Protein AF-A0A355U2A9-F1 (afdb_monomer_lite)

Structure (mmCIF, N/CA/C/O backbone):
data_AF-A0A355U2A9-F1
#
_entry.id   AF-A0A355U2A9-F1
#
loop_
_atom_site.group_PDB
_atom_site.id
_atom_site.type_symbol
_atom_site.label_atom_id
_atom_site.label_alt_id
_atom_site.label_comp_id
_atom_site.label_asym_id
_atom_site.label_entity_id
_atom_site.label_seq_id
_atom_site.pdbx_PDB_ins_code
_atom_site.Cartn_x
_atom_site.Cartn_y
_atom_site.Cartn_z
_atom_site.occupancy
_atom_site.B_iso_or_equiv
_atom_site.auth_seq_id
_atom_site.auth_comp_id
_atom_site.auth_asym_id
_atom_site.auth_atom_id
_atom_site.pdbx_PDB_model_num
ATOM 1 N N . MET A 1 1 ? -6.097 -23.471 -1.453 1.00 77.94 1 MET A N 1
ATOM 2 C CA . MET A 1 1 ? -7.458 -23.058 -1.860 1.00 77.94 1 MET A CA 1
ATOM 3 C C . MET A 1 1 ? -8.252 -22.480 -0.697 1.00 77.94 1 MET A C 1
ATOM 5 O O . MET A 1 1 ? -8.923 -21.478 -0.899 1.00 77.94 1 MET A O 1
ATOM 9 N N . ASP A 1 2 ? -8.107 -23.020 0.514 1.00 82.19 2 ASP A N 1
ATOM 10 C CA . ASP A 1 2 ? -8.837 -22.567 1.712 1.00 82.19 2 ASP A CA 1
ATOM 11 C C . ASP A 1 2 ? -8.698 -21.069 1.996 1.00 82.19 2 ASP A C 1
ATOM 13 O O . ASP A 1 2 ? -9.704 -20.385 2.131 1.00 82.19 2 ASP A O 1
ATOM 17 N N . ALA A 1 3 ? -7.477 -20.523 1.973 1.00 82.88 3 ALA A N 1
ATOM 18 C CA . ALA A 1 3 ? -7.257 -19.091 2.192 1.00 82.88 3 ALA A CA 1
ATOM 19 C C . ALA A 1 3 ? -7.944 -18.194 1.139 1.00 82.88 3 ALA A C 1
ATOM 21 O O . ALA A 1 3 ? -8.457 -17.131 1.475 1.00 82.88 3 ALA A O 1
ATOM 22 N N . TYR A 1 4 ? -7.988 -18.623 -0.129 1.00 85.12 4 TYR A N 1
ATOM 23 C CA . TYR A 1 4 ? -8.682 -17.893 -1.198 1.00 85.12 4 TYR A CA 1
ATOM 24 C C . TYR A 1 4 ? -10.199 -17.916 -0.985 1.00 85.12 4 TYR A C 1
ATOM 26 O O . TYR A 1 4 ? -10.839 -16.867 -1.018 1.00 85.12 4 TYR A O 1
ATOM 34 N N . ASN A 1 5 ? -10.762 -19.096 -0.711 1.00 86.38 5 ASN A N 1
ATOM 35 C CA . ASN A 1 5 ? -12.194 -19.256 -0.465 1.00 86.38 5 ASN A CA 1
ATOM 36 C C . ASN A 1 5 ? -12.637 -18.493 0.789 1.00 86.38 5 ASN A C 1
ATOM 38 O O . ASN A 1 5 ? -13.675 -17.837 0.770 1.00 86.38 5 ASN A O 1
ATOM 42 N N . GLU A 1 6 ? -11.831 -18.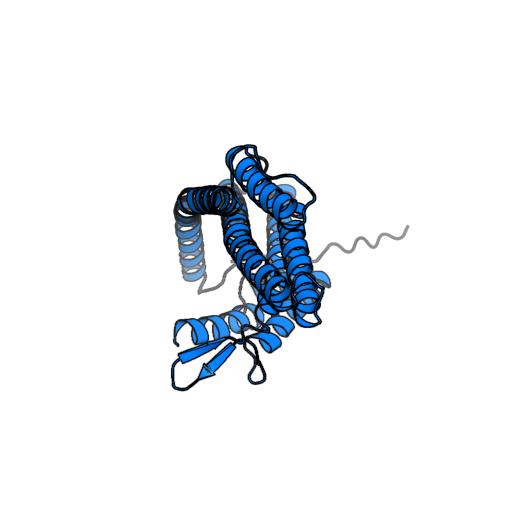524 1.849 1.00 87.94 6 GLU A N 1
ATOM 43 C CA . GLU A 1 6 ? -12.107 -17.790 3.081 1.00 87.94 6 GLU A CA 1
ATOM 44 C C . GLU A 1 6 ? -12.009 -16.276 2.871 1.00 87.94 6 GLU A C 1
ATOM 46 O O . GLU A 1 6 ? -12.865 -15.526 3.338 1.00 87.94 6 GLU A O 1
ATOM 51 N N . LYS A 1 7 ? -11.031 -15.794 2.090 1.00 86.38 7 LYS A N 1
ATOM 52 C CA . LYS A 1 7 ? -10.947 -14.369 1.744 1.00 86.38 7 LYS A CA 1
ATOM 53 C C . LYS A 1 7 ? -12.138 -13.919 0.894 1.00 86.38 7 LYS A C 1
ATOM 55 O O . LYS A 1 7 ? -12.751 -12.901 1.203 1.00 86.38 7 LYS A O 1
ATOM 60 N N . LYS A 1 8 ? -12.507 -14.702 -0.125 1.00 89.19 8 LYS A N 1
ATOM 61 C CA . LYS A 1 8 ? -13.700 -14.462 -0.953 1.00 89.19 8 LYS A CA 1
ATOM 62 C C . LYS A 1 8 ? -14.967 -14.425 -0.091 1.00 89.19 8 LYS A C 1
ATOM 64 O O . LYS A 1 8 ? -15.800 -13.541 -0.245 1.00 89.19 8 LYS A O 1
ATOM 69 N N . ARG A 1 9 ? -15.119 -15.358 0.847 1.00 91.38 9 ARG A N 1
ATOM 70 C CA . ARG A 1 9 ? -16.285 -15.417 1.736 1.00 91.38 9 ARG A CA 1
ATOM 71 C C . ARG A 1 9 ? -16.329 -14.256 2.733 1.00 91.38 9 ARG A C 1
ATOM 73 O O . ARG A 1 9 ? -17.389 -13.667 2.923 1.00 91.38 9 ARG A O 1
ATOM 80 N N . SER A 1 10 ? -15.207 -13.944 3.375 1.00 89.94 10 SER A N 1
ATOM 81 C CA . SER A 1 10 ? -15.151 -12.954 4.459 1.00 89.94 10 SER A CA 1
ATOM 82 C C . SER A 1 10 ? -15.508 -11.544 3.994 1.00 89.94 10 SER A C 1
ATOM 84 O O . SER A 1 10 ? -16.203 -10.847 4.722 1.00 89.94 10 SER A O 1
ATOM 86 N N . ILE A 1 11 ? -15.148 -11.151 2.765 1.00 91.62 11 ILE A N 1
ATOM 87 C CA . ILE A 1 11 ? -15.548 -9.845 2.206 1.00 91.62 11 ILE A CA 1
ATOM 88 C C . ILE A 1 11 ? -17.074 -9.689 2.202 1.00 91.62 11 ILE A C 1
ATOM 90 O O . ILE A 1 11 ? -17.582 -8.668 2.650 1.00 91.62 11 ILE A O 1
ATOM 94 N N . LEU A 1 12 ? -17.814 -10.702 1.739 1.00 92.75 12 LEU A N 1
ATOM 95 C CA . LEU A 1 12 ? -19.278 -10.638 1.720 1.00 92.75 12 LEU A CA 1
ATOM 96 C C . LEU A 1 12 ? -19.871 -10.673 3.130 1.00 92.75 12 LEU A C 1
ATOM 98 O O . LEU A 1 12 ? -20.813 -9.941 3.411 1.00 92.75 12 LEU A O 1
ATOM 102 N N . ILE A 1 13 ? -19.291 -11.462 4.041 1.00 91.75 13 ILE A N 1
ATOM 103 C CA . ILE A 1 13 ? -19.708 -11.469 5.451 1.00 91.75 13 ILE A CA 1
ATOM 104 C C . ILE A 1 13 ? -19.615 -10.061 6.050 1.00 91.75 13 ILE A C 1
ATOM 106 O O . ILE A 1 13 ? -20.581 -9.606 6.658 1.00 91.75 13 ILE A O 1
ATOM 110 N N . GLU A 1 14 ? -18.502 -9.360 5.831 1.00 89.81 14 GLU A N 1
ATOM 111 C CA . GLU A 1 14 ? -18.280 -8.001 6.340 1.00 89.81 14 GLU A CA 1
ATOM 112 C C . GLU A 1 14 ? -19.225 -6.945 5.736 1.00 89.81 14 GLU A C 1
ATOM 114 O O . GLU A 1 14 ? -19.406 -5.877 6.317 1.00 89.81 14 GLU A O 1
ATOM 119 N N . LEU A 1 15 ? -19.843 -7.223 4.583 1.00 91.38 15 LEU A N 1
ATOM 120 C CA . LEU A 1 15 ? -20.796 -6.319 3.926 1.00 91.38 15 LEU A CA 1
ATOM 121 C C . LEU A 1 15 ? -22.267 -6.658 4.192 1.00 91.38 15 LEU A C 1
ATOM 123 O O . LEU A 1 15 ? -23.122 -5.769 4.121 1.00 91.38 15 LEU A O 1
ATOM 127 N N . ASP A 1 16 ? -22.573 -7.929 4.439 1.00 90.56 16 ASP A N 1
ATOM 128 C CA . ASP A 1 16 ? -23.948 -8.435 4.491 1.00 90.56 16 ASP A CA 1
ATOM 129 C C . ASP A 1 16 ? -24.410 -8.738 5.921 1.00 90.56 16 ASP A C 1
ATOM 131 O O . ASP A 1 16 ? -25.610 -8.739 6.199 1.00 90.56 16 ASP A O 1
ATOM 135 N N . GLN A 1 17 ? -23.477 -8.994 6.841 1.00 88.06 17 GLN A N 1
ATOM 136 C CA . GLN A 1 17 ? -23.786 -9.269 8.243 1.00 88.06 17 GLN A CA 1
ATOM 137 C C . GLN A 1 17 ? -23.574 -8.033 9.114 1.00 88.06 17 GLN A C 1
ATOM 139 O O . GLN A 1 17 ? -22.962 -7.051 8.703 1.00 88.06 17 GLN A O 1
ATOM 144 N N . ASN A 1 18 ? -24.093 -8.076 10.343 1.00 82.81 18 ASN A N 1
ATOM 145 C CA . ASN A 1 18 ? -23.917 -6.999 11.314 1.00 82.81 18 ASN A CA 1
ATOM 146 C C . ASN A 1 18 ? -22.489 -7.011 11.891 1.00 82.81 18 ASN A C 1
ATOM 148 O O . ASN A 1 18 ? -22.278 -7.407 13.039 1.00 82.81 18 ASN A O 1
ATOM 152 N N . THR A 1 19 ? -21.515 -6.632 11.067 1.00 84.62 19 THR A N 1
ATOM 153 C CA . THR A 1 19 ? -20.110 -6.484 11.449 1.00 84.62 19 THR A CA 1
ATOM 154 C C . THR A 1 19 ? -19.770 -5.014 11.711 1.00 84.62 19 THR A C 1
ATOM 156 O O . THR A 1 19 ? -20.541 -4.117 11.341 1.00 84.62 19 THR A O 1
ATOM 159 N N . PRO A 1 20 ? -18.610 -4.721 12.330 1.00 83.19 20 PRO A N 1
ATOM 160 C CA . PRO A 1 20 ? -18.147 -3.348 12.488 1.00 83.19 20 PRO A CA 1
ATOM 161 C C . PRO A 1 20 ? -18.067 -2.595 11.156 1.00 83.19 20 PRO A C 1
ATOM 163 O O . PRO A 1 20 ? -18.544 -1.465 11.086 1.00 83.19 20 PRO A O 1
ATOM 166 N N . LEU A 1 21 ? -17.563 -3.223 10.082 1.00 87.94 21 LEU A N 1
ATOM 167 C CA . LEU A 1 21 ? -17.496 -2.585 8.764 1.00 87.94 21 LEU A CA 1
ATOM 168 C C . LEU A 1 21 ? -18.892 -2.227 8.243 1.00 87.94 21 LEU A C 1
ATOM 170 O O . LEU A 1 21 ? -19.111 -1.094 7.810 1.00 87.94 21 LEU A O 1
ATOM 174 N N . LYS A 1 22 ? -19.863 -3.147 8.338 1.00 89.81 22 LYS A N 1
ATOM 175 C CA . LYS A 1 22 ? -21.237 -2.855 7.912 1.00 89.81 22 LYS A CA 1
ATOM 176 C C . LYS A 1 22 ? -21.875 -1.727 8.720 1.00 89.81 22 LYS A C 1
ATOM 178 O O . LYS A 1 22 ? -22.585 -0.894 8.150 1.00 89.81 22 LYS A O 1
ATOM 183 N N . SER A 1 23 ? -21.613 -1.671 10.024 1.00 85.75 23 SER A N 1
ATOM 184 C CA . SER A 1 23 ? -22.077 -0.575 10.880 1.00 85.75 23 SER A CA 1
ATOM 185 C C . SER A 1 23 ? -21.491 0.768 10.431 1.00 85.75 23 SER A C 1
ATOM 187 O O . SER A 1 23 ? -22.236 1.727 10.226 1.00 85.75 23 SER A O 1
ATOM 189 N N . ILE A 1 24 ? -20.178 0.826 10.176 1.00 85.56 24 ILE A N 1
ATOM 190 C CA . ILE A 1 24 ? -19.500 2.026 9.662 1.00 85.56 24 ILE A CA 1
ATOM 191 C C . ILE A 1 24 ? -20.115 2.469 8.330 1.00 85.56 24 ILE A C 1
ATOM 193 O O . ILE A 1 24 ? -20.481 3.634 8.180 1.00 85.56 24 ILE A O 1
ATOM 197 N N . ILE A 1 25 ? -20.289 1.540 7.387 1.00 89.25 25 ILE A N 1
ATOM 198 C CA . ILE A 1 25 ? -20.902 1.801 6.078 1.00 89.25 25 ILE A CA 1
ATOM 199 C C . ILE A 1 25 ? -22.315 2.374 6.242 1.00 89.25 25 ILE A C 1
ATOM 201 O O . ILE A 1 25 ? -22.633 3.412 5.666 1.00 89.25 25 ILE A O 1
ATOM 205 N N . THR A 1 26 ? -23.155 1.735 7.056 1.00 89.00 26 THR A N 1
ATOM 206 C CA . THR A 1 26 ? -24.562 2.132 7.230 1.00 89.00 26 THR A CA 1
ATOM 207 C C . THR A 1 26 ? -24.682 3.522 7.856 1.00 89.00 26 THR A C 1
ATOM 209 O O . THR A 1 26 ? -25.521 4.322 7.445 1.00 89.00 26 THR A O 1
ATOM 212 N N . ASN A 1 27 ? -23.805 3.841 8.808 1.00 85.31 27 ASN A N 1
ATOM 213 C CA . ASN A 1 27 ? -23.828 5.110 9.533 1.00 85.31 27 ASN A CA 1
ATOM 214 C C . ASN A 1 27 ? -23.117 6.259 8.790 1.00 85.31 27 ASN A C 1
ATOM 216 O O . ASN A 1 27 ? -23.224 7.410 9.207 1.00 85.31 27 ASN A O 1
ATOM 220 N N . SER A 1 28 ? -22.434 5.980 7.673 1.00 85.00 28 SER A N 1
ATOM 221 C CA . SER A 1 28 ? -21.661 6.971 6.901 1.00 85.00 28 SER A CA 1
ATOM 222 C C . SER A 1 28 ? -22.421 7.585 5.712 1.00 85.00 28 SER A C 1
ATOM 224 O O . SER A 1 28 ? -21.815 8.236 4.855 1.00 85.00 28 SER A O 1
ATOM 226 N N . GLY A 1 29 ? -23.741 7.383 5.623 1.00 88.06 29 GLY A N 1
ATOM 227 C CA . GLY A 1 29 ? -24.605 7.999 4.609 1.00 88.06 29 GLY A CA 1
ATOM 228 C C . GLY A 1 29 ? -24.139 7.749 3.167 1.00 88.06 29 GLY A C 1
ATOM 229 O O . GLY A 1 29 ? -23.835 6.620 2.782 1.00 88.06 29 GLY A O 1
ATOM 230 N N . GLU A 1 30 ? -24.065 8.811 2.357 1.00 91.31 30 GLU A N 1
ATOM 231 C CA . GLU A 1 30 ? -23.660 8.719 0.944 1.00 91.31 30 GLU A CA 1
ATOM 232 C C . GLU A 1 30 ? -22.231 8.175 0.768 1.00 91.31 30 GLU A C 1
ATOM 234 O O . GLU A 1 30 ? -21.971 7.399 -0.152 1.00 91.31 30 GLU A O 1
ATOM 239 N N . ASN A 1 31 ? -21.304 8.534 1.662 1.00 88.00 31 ASN A N 1
ATOM 240 C CA . ASN A 1 31 ? -19.923 8.044 1.607 1.00 88.00 31 ASN A CA 1
ATOM 241 C C . ASN A 1 31 ? -19.848 6.548 1.928 1.00 88.00 31 ASN A C 1
ATOM 243 O O . ASN A 1 31 ? -19.100 5.818 1.280 1.00 88.00 31 ASN A O 1
ATOM 247 N N . GLY A 1 32 ? -20.672 6.082 2.868 1.00 91.12 32 GLY A N 1
ATOM 248 C CA . GLY A 1 32 ? -20.836 4.661 3.157 1.00 91.12 32 GLY A CA 1
ATOM 249 C C . GLY A 1 32 ? -21.350 3.877 1.951 1.00 91.12 32 GLY A C 1
ATOM 250 O O . GLY A 1 32 ? -20.751 2.876 1.566 1.00 91.12 32 GLY A O 1
ATOM 251 N N . ALA A 1 33 ? -22.395 4.376 1.284 1.00 93.88 33 ALA A N 1
ATOM 252 C CA . ALA A 1 33 ? -22.939 3.748 0.078 1.00 93.88 33 ALA A CA 1
ATOM 253 C C . ALA A 1 33 ? -21.917 3.686 -1.075 1.00 93.88 33 ALA A C 1
ATOM 255 O O . ALA A 1 33 ? -21.833 2.677 -1.778 1.00 93.88 33 ALA A O 1
ATOM 256 N N . LYS A 1 34 ? -21.107 4.741 -1.255 1.00 94.50 34 LYS A N 1
ATOM 257 C CA . LYS A 1 34 ? -20.009 4.759 -2.238 1.00 94.50 34 LYS A CA 1
ATOM 258 C C . LYS A 1 34 ? -18.936 3.721 -1.914 1.00 94.50 34 LYS A C 1
ATOM 260 O O . LYS A 1 34 ? -18.504 3.014 -2.822 1.00 94.50 34 LYS A O 1
ATOM 265 N N . LEU A 1 35 ? -18.540 3.604 -0.644 1.00 93.94 35 LEU A N 1
ATOM 266 C CA . LEU A 1 35 ? -17.571 2.600 -0.207 1.00 93.94 35 LEU A CA 1
ATOM 267 C C . LEU A 1 35 ? -18.110 1.177 -0.402 1.00 93.94 35 LEU A C 1
ATOM 269 O O . LEU A 1 35 ? -17.415 0.342 -0.971 1.00 93.94 35 LEU A O 1
ATOM 273 N N . GLU A 1 36 ? -19.356 0.903 -0.005 1.00 95.56 36 GLU A N 1
ATOM 274 C CA . GLU A 1 36 ? -19.969 -0.415 -0.212 1.00 95.56 36 GLU A CA 1
ATOM 275 C C . GLU A 1 36 ? -19.990 -0.790 -1.696 1.00 95.56 36 GLU A C 1
ATOM 277 O O . GLU A 1 36 ? -19.598 -1.901 -2.056 1.00 95.56 36 GLU A O 1
ATOM 282 N N . LYS A 1 37 ? -20.379 0.149 -2.569 1.00 95.88 37 LYS A N 1
ATOM 283 C CA . LYS A 1 37 ? -20.338 -0.071 -4.016 1.00 95.88 37 LYS A CA 1
ATOM 284 C C . LYS A 1 37 ? -18.918 -0.390 -4.490 1.00 95.88 37 LYS A C 1
ATOM 286 O O . LYS A 1 37 ? -18.741 -1.360 -5.214 1.00 95.88 37 LYS A O 1
ATOM 291 N N . MET A 1 38 ? -17.919 0.377 -4.055 1.00 95.12 38 MET A N 1
ATOM 292 C CA . MET A 1 38 ? -16.519 0.166 -4.432 1.00 95.12 38 MET A CA 1
ATOM 293 C C . MET A 1 38 ? -16.010 -1.223 -4.020 1.00 95.12 38 MET A C 1
ATOM 295 O O . MET A 1 38 ? -15.375 -1.903 -4.822 1.00 95.12 38 MET A O 1
ATOM 299 N N . ILE A 1 39 ? -16.337 -1.679 -2.805 1.00 95.62 39 ILE A N 1
ATOM 300 C CA . ILE A 1 39 ? -15.949 -3.014 -2.325 1.00 95.62 39 ILE A CA 1
ATOM 301 C C . ILE A 1 39 ? -16.659 -4.110 -3.130 1.00 95.62 39 ILE A C 1
ATOM 303 O O . ILE A 1 39 ? -16.030 -5.109 -3.477 1.00 95.62 39 ILE A O 1
ATOM 307 N N . ARG A 1 40 ? -17.948 -3.939 -3.453 1.00 95.56 40 ARG A N 1
ATOM 308 C CA . ARG A 1 40 ? -18.707 -4.918 -4.253 1.00 95.56 40 ARG A CA 1
ATOM 309 C C . ARG A 1 40 ? -18.248 -4.976 -5.709 1.00 95.56 40 ARG A C 1
ATOM 311 O O . ARG A 1 40 ? -18.130 -6.073 -6.243 1.00 95.56 40 ARG A O 1
ATOM 318 N N . ASP A 1 41 ? -17.955 -3.834 -6.326 1.00 94.69 41 ASP A N 1
ATOM 319 C CA . ASP A 1 41 ? -17.404 -3.777 -7.683 1.00 94.69 41 ASP A CA 1
ATOM 320 C C . ASP A 1 41 ? -16.046 -4.502 -7.730 1.00 94.69 41 ASP A C 1
ATOM 322 O O . ASP A 1 41 ? -15.843 -5.384 -8.562 1.00 94.69 41 ASP A O 1
ATOM 326 N N . PHE A 1 42 ? -15.153 -4.205 -6.775 1.00 93.62 42 PHE A N 1
ATOM 327 C CA . PHE A 1 42 ? -13.870 -4.899 -6.631 1.00 93.62 42 PHE A CA 1
ATOM 328 C C . PHE A 1 42 ? -14.047 -6.404 -6.399 1.00 93.62 42 PHE A C 1
ATOM 330 O O . PHE A 1 42 ? -13.331 -7.221 -6.982 1.00 93.62 42 PHE A O 1
ATOM 337 N N . TYR A 1 43 ? -15.008 -6.784 -5.552 1.00 93.62 43 TYR A N 1
ATOM 338 C CA . TYR A 1 43 ? -15.328 -8.183 -5.303 1.00 93.62 43 TYR A CA 1
ATOM 339 C C . TYR A 1 43 ? -15.715 -8.909 -6.591 1.00 93.62 43 TYR A C 1
ATOM 341 O O . TYR A 1 43 ? -15.180 -9.982 -6.857 1.00 93.62 43 TYR A O 1
ATOM 349 N N . GLU A 1 44 ? -16.611 -8.336 -7.393 1.00 92.69 44 GLU A N 1
ATOM 350 C CA . GLU A 1 44 ? -17.049 -8.953 -8.645 1.00 92.69 44 GLU A CA 1
ATOM 351 C C . GLU A 1 44 ? -15.893 -9.056 -9.648 1.00 92.69 44 GLU A C 1
ATOM 353 O O . GLU A 1 44 ? -15.678 -10.107 -10.250 1.00 92.69 44 GLU A O 1
ATOM 358 N N . GLU A 1 45 ? -15.086 -8.001 -9.763 1.00 90.62 45 GLU A N 1
ATOM 359 C CA . GLU A 1 45 ? -13.961 -7.955 -10.696 1.00 90.62 45 GLU A CA 1
ATOM 360 C C . GLU A 1 45 ? -12.865 -8.978 -10.353 1.00 90.62 45 GLU A C 1
ATOM 362 O O . GLU A 1 45 ? -12.308 -9.619 -11.248 1.00 90.62 45 GLU A O 1
ATOM 367 N N . VAL A 1 46 ? -12.566 -9.177 -9.064 1.00 89.25 46 VAL A N 1
ATOM 368 C CA . VAL A 1 46 ? -11.427 -9.996 -8.608 1.00 89.25 46 VAL A CA 1
ATOM 369 C C . VAL A 1 46 ? -11.830 -11.396 -8.144 1.00 89.25 46 VAL A C 1
ATOM 371 O O . VAL A 1 46 ? -11.071 -12.344 -8.331 1.00 89.25 46 VAL A O 1
ATOM 374 N N . TYR A 1 47 ? -13.003 -11.552 -7.535 1.00 88.38 47 TYR A N 1
ATOM 375 C CA . TYR A 1 47 ? -13.461 -12.807 -6.930 1.00 88.38 47 TYR A CA 1
ATOM 376 C C . TYR A 1 47 ? -14.769 -13.339 -7.524 1.00 88.38 47 TYR A C 1
ATOM 378 O O . TYR A 1 47 ? -15.136 -14.483 -7.221 1.00 88.38 47 TYR A O 1
ATOM 386 N N . GLY A 1 48 ? -15.476 -12.544 -8.332 1.00 86.69 48 GLY A N 1
ATOM 387 C CA . GLY A 1 48 ? -16.726 -12.930 -8.983 1.00 86.69 48 GLY A CA 1
ATOM 388 C C . GLY A 1 48 ? -16.564 -14.166 -9.865 1.00 86.69 48 GLY A C 1
ATOM 389 O O . GLY A 1 48 ? -15.462 -14.530 -10.279 1.00 86.69 48 GLY A O 1
ATOM 390 N N . GLU A 1 49 ? -17.670 -14.849 -10.157 1.00 85.38 49 GLU A N 1
ATOM 391 C CA . GLU A 1 49 ? -17.644 -16.054 -11.003 1.00 85.38 49 GLU A CA 1
ATOM 392 C C . GLU A 1 49 ? -17.132 -15.754 -12.421 1.00 85.38 49 GLU A C 1
ATOM 394 O O . GLU A 1 49 ? -16.491 -16.600 -13.048 1.00 85.38 49 GLU A O 1
ATOM 399 N N . GLY A 1 50 ? -17.367 -14.528 -12.901 1.00 83.38 50 GLY A N 1
ATOM 400 C CA . GLY A 1 50 ? -16.870 -14.031 -14.181 1.00 83.38 50 GLY A CA 1
ATOM 401 C C . GLY A 1 50 ? -15.437 -13.489 -14.153 1.00 83.38 50 GLY A C 1
ATOM 402 O O . GLY A 1 50 ? -14.907 -13.189 -15.224 1.00 83.38 50 GLY A O 1
ATOM 403 N N . SER A 1 51 ? -14.800 -13.369 -12.980 1.00 84.62 51 SER A N 1
ATOM 404 C CA . SER A 1 51 ? -13.488 -12.723 -12.846 1.00 84.62 51 SER A CA 1
ATOM 405 C C . SER A 1 51 ? -12.435 -13.408 -13.708 1.00 84.62 51 SER A C 1
ATOM 407 O O . SER A 1 51 ? -12.229 -14.616 -13.607 1.00 84.62 51 SER A O 1
ATOM 409 N N . THR A 1 52 ? -11.722 -12.639 -14.531 1.00 82.75 52 THR A N 1
ATOM 410 C CA . THR A 1 52 ? -10.520 -13.099 -15.244 1.00 82.75 52 THR A CA 1
ATOM 411 C C . THR A 1 52 ? -9.242 -12.943 -14.435 1.00 82.75 52 THR A C 1
ATOM 413 O O . THR A 1 52 ? -8.236 -13.531 -14.812 1.00 82.75 52 THR A O 1
ATOM 416 N N . ILE A 1 53 ? -9.288 -12.226 -13.310 1.00 84.19 53 ILE A N 1
ATOM 417 C CA . ILE A 1 53 ? -8.109 -11.835 -12.536 1.00 84.19 53 ILE A CA 1
ATOM 418 C C . ILE A 1 53 ? -7.645 -12.967 -11.618 1.00 84.19 53 ILE A C 1
ATOM 420 O O . ILE A 1 53 ? -6.482 -13.361 -11.697 1.00 84.19 53 ILE A O 1
ATOM 424 N N . LEU A 1 54 ? -8.530 -13.509 -10.770 1.00 83.94 54 LEU A N 1
ATOM 425 C CA . LEU A 1 54 ? -8.225 -14.642 -9.889 1.00 83.94 54 LEU A CA 1
ATOM 426 C C . LEU A 1 54 ? -9.226 -15.776 -10.112 1.00 83.94 54 LEU A C 1
ATOM 428 O O . LEU A 1 54 ? -10.389 -15.683 -9.719 1.00 83.94 54 LEU A O 1
ATOM 432 N N . LYS A 1 55 ? -8.756 -16.893 -10.677 1.00 82.62 55 LYS A N 1
ATOM 433 C CA . LYS A 1 55 ? -9.587 -18.078 -10.930 1.00 82.62 55 LYS A CA 1
ATOM 434 C C . LYS A 1 55 ? -9.108 -19.286 -10.149 1.00 82.62 55 LYS A C 1
ATOM 436 O O . LYS A 1 55 ? -7.947 -19.680 -10.240 1.00 82.62 55 LYS A O 1
ATOM 441 N N . ALA A 1 56 ? -10.036 -19.923 -9.445 1.00 81.12 56 ALA A N 1
ATOM 442 C CA . ALA A 1 56 ? -9.847 -21.287 -8.983 1.00 81.12 56 ALA A CA 1
ATOM 443 C C . ALA A 1 56 ? -9.749 -22.230 -10.196 1.00 81.12 56 ALA A C 1
ATOM 445 O O . ALA A 1 56 ? -10.597 -22.192 -11.087 1.00 81.12 56 ALA A O 1
ATOM 446 N N . ALA A 1 57 ? -8.724 -23.071 -10.222 1.00 80.94 57 ALA A N 1
ATOM 447 C CA . ALA A 1 57 ? -8.518 -24.128 -11.200 1.00 80.94 57 ALA A CA 1
ATOM 448 C C . ALA A 1 57 ? -8.184 -25.445 -10.479 1.00 80.94 57 ALA A C 1
ATOM 450 O O . ALA A 1 57 ? -7.908 -25.456 -9.278 1.00 80.94 57 ALA A O 1
ATOM 451 N N . GLU A 1 58 ? -8.210 -26.564 -11.207 1.00 77.19 58 GLU A N 1
ATOM 452 C CA . GLU A 1 58 ? -7.917 -27.896 -10.647 1.00 77.19 58 GLU A CA 1
ATOM 453 C C . GLU A 1 58 ? -6.499 -27.995 -10.056 1.00 77.19 58 GLU A C 1
ATOM 455 O O . GLU A 1 58 ? -6.271 -28.743 -9.108 1.00 77.19 58 GLU A O 1
ATOM 460 N N . ASP A 1 59 ? -5.557 -27.206 -10.583 1.00 80.69 59 ASP A N 1
ATOM 461 C CA . ASP A 1 59 ? -4.147 -27.153 -10.189 1.00 80.69 59 ASP A CA 1
ATOM 462 C C . ASP A 1 59 ? -3.817 -26.043 -9.174 1.00 80.69 59 ASP A C 1
ATOM 464 O O . ASP A 1 59 ? -2.668 -25.919 -8.745 1.00 80.69 59 ASP A O 1
ATOM 468 N N . GLY A 1 60 ? -4.806 -25.249 -8.751 1.00 81.00 60 GLY A N 1
ATOM 469 C CA . GLY A 1 60 ? -4.633 -24.191 -7.758 1.00 81.00 60 GLY A CA 1
ATOM 470 C C . GLY A 1 60 ? -5.272 -22.865 -8.158 1.00 81.00 60 GLY A C 1
ATOM 471 O O . GLY A 1 60 ? -6.283 -22.819 -8.852 1.00 81.00 60 GLY A O 1
ATOM 472 N N . LEU A 1 61 ? -4.705 -21.763 -7.665 1.00 82.88 61 LEU A N 1
ATOM 473 C CA . LEU A 1 61 ? -5.180 -20.418 -7.981 1.00 82.88 61 LEU A CA 1
ATOM 474 C C . LEU A 1 61 ? -4.407 -19.872 -9.182 1.00 82.88 61 LEU A C 1
ATOM 476 O O . LEU A 1 61 ? -3.185 -19.738 -9.125 1.00 82.88 61 LEU A O 1
ATOM 480 N N . ARG A 1 62 ? -5.122 -19.526 -10.252 1.00 82.62 62 ARG A N 1
ATOM 481 C CA . ARG A 1 62 ? -4.559 -18.855 -11.425 1.00 82.62 62 ARG A CA 1
ATOM 482 C C . ARG A 1 62 ? -4.753 -17.355 -11.296 1.00 82.62 62 ARG A C 1
ATOM 484 O O . ARG A 1 62 ? -5.854 -16.899 -10.994 1.00 82.62 62 ARG A O 1
ATOM 491 N N . VAL A 1 63 ? -3.679 -16.616 -11.551 1.00 81.06 63 VAL A N 1
ATOM 492 C CA . VAL A 1 63 ? -3.671 -15.154 -11.573 1.00 81.06 63 VAL A CA 1
ATOM 493 C C . VAL A 1 63 ? -3.405 -14.702 -12.998 1.00 81.06 63 VAL A C 1
ATOM 495 O O . VAL A 1 63 ? -2.401 -15.103 -13.590 1.00 81.06 63 VAL A O 1
ATOM 498 N N . ASP A 1 64 ? -4.278 -13.863 -13.550 1.00 81.50 64 ASP A N 1
ATOM 499 C CA . ASP A 1 64 ? -3.980 -13.193 -14.811 1.00 81.50 64 ASP A CA 1
ATOM 500 C C . ASP A 1 64 ? -2.995 -12.044 -14.561 1.00 81.50 64 ASP A C 1
ATOM 502 O O . ASP A 1 64 ? -3.341 -10.948 -14.108 1.00 81.50 64 ASP A O 1
ATOM 506 N N . HIS A 1 65 ? -1.725 -12.307 -14.866 1.00 71.75 65 HIS A N 1
ATOM 507 C CA . HIS A 1 65 ? -0.654 -11.326 -14.752 1.00 71.75 65 HIS A CA 1
ATOM 508 C C . HIS A 1 65 ? -0.794 -10.145 -15.724 1.00 71.75 65 HIS A C 1
ATOM 510 O O . HIS A 1 65 ? -0.093 -9.157 -15.534 1.00 71.75 65 HIS A O 1
ATOM 516 N N . ALA A 1 66 ? -1.688 -10.180 -16.714 1.00 71.56 66 ALA A N 1
ATOM 517 C CA . ALA A 1 66 ? -2.002 -8.999 -17.518 1.00 71.56 66 ALA A CA 1
ATOM 518 C C . ALA A 1 66 ? -2.987 -8.049 -16.812 1.00 71.56 66 ALA A C 1
ATOM 520 O O . ALA A 1 66 ? -3.058 -6.878 -17.165 1.00 71.56 66 ALA A O 1
ATOM 521 N N . GLN A 1 67 ? -3.726 -8.531 -15.806 1.00 78.94 67 GLN A N 1
ATOM 522 C CA . GLN A 1 67 ? -4.792 -7.767 -15.142 1.00 78.94 67 GLN A CA 1
ATOM 523 C C . GLN A 1 67 ? -4.541 -7.516 -13.652 1.00 78.94 67 GLN A C 1
ATOM 525 O O . GLN A 1 67 ? -5.282 -6.776 -13.017 1.00 78.94 67 GLN A O 1
ATOM 530 N N . HIS A 1 68 ? -3.482 -8.086 -13.076 1.00 80.12 68 HIS A N 1
ATOM 531 C CA . HIS A 1 68 ? -3.181 -7.941 -11.648 1.00 80.12 68 HIS A CA 1
ATOM 532 C C . HIS A 1 68 ? -3.013 -6.486 -11.162 1.00 80.12 68 HIS A C 1
ATOM 534 O O . HIS A 1 68 ? -3.205 -6.243 -9.975 1.00 80.12 68 HIS A O 1
ATOM 540 N N . LEU A 1 69 ? -2.706 -5.514 -12.035 1.00 86.75 69 LEU A N 1
ATOM 541 C CA . LEU A 1 69 ? -2.664 -4.092 -11.653 1.00 86.75 69 LEU A CA 1
ATOM 542 C C . LEU A 1 69 ? -4.041 -3.554 -11.231 1.00 86.75 69 LEU A C 1
ATOM 544 O O . LEU A 1 69 ? -4.123 -2.712 -10.338 1.00 86.75 69 LEU A O 1
ATOM 548 N N . ALA A 1 70 ? -5.132 -4.113 -11.771 1.00 86.06 70 ALA A N 1
ATOM 549 C CA . ALA A 1 70 ? -6.490 -3.782 -11.341 1.00 86.06 70 ALA A CA 1
ATOM 550 C C . ALA A 1 70 ? -6.721 -4.093 -9.849 1.00 86.06 70 ALA A C 1
ATOM 552 O O . ALA A 1 70 ? -7.522 -3.431 -9.191 1.00 86.06 70 ALA A O 1
ATOM 553 N N . ILE A 1 71 ? -5.955 -5.031 -9.274 1.00 90.06 71 ILE A N 1
ATOM 554 C CA . ILE A 1 71 ? -5.999 -5.305 -7.834 1.00 90.06 71 ILE A CA 1
ATOM 555 C C . ILE A 1 71 ? -5.528 -4.079 -7.042 1.00 90.06 71 ILE A C 1
ATOM 557 O O . ILE A 1 71 ? -6.176 -3.723 -6.062 1.00 90.06 71 ILE A O 1
ATOM 561 N N . PHE A 1 72 ? -4.451 -3.402 -7.457 1.00 92.31 72 PHE A N 1
ATOM 562 C CA . PHE A 1 72 ? -3.974 -2.193 -6.770 1.00 92.31 72 PHE A CA 1
ATOM 563 C C . PHE A 1 72 ? -4.985 -1.053 -6.883 1.00 92.31 72 PHE A C 1
ATOM 565 O O . PHE A 1 72 ? -5.357 -0.465 -5.865 1.00 92.31 72 PHE A O 1
ATOM 572 N N . LYS A 1 73 ? -5.515 -0.833 -8.092 1.00 88.06 73 LYS A N 1
ATOM 573 C CA . LYS A 1 73 ? -6.569 0.156 -8.362 1.00 88.06 73 LYS A CA 1
ATOM 574 C C . LYS A 1 73 ? -7.823 -0.033 -7.515 1.00 88.06 73 LYS A C 1
ATOM 576 O O . LYS A 1 73 ? -8.469 0.954 -7.182 1.00 88.06 73 LYS A O 1
ATOM 581 N N . GLY A 1 74 ? -8.185 -1.273 -7.193 1.00 90.94 74 GLY A N 1
ATOM 582 C CA . GLY A 1 74 ? -9.327 -1.563 -6.331 1.00 90.94 74 GLY A CA 1
ATOM 583 C C . GLY A 1 74 ? -8.996 -1.472 -4.842 1.00 90.94 74 GLY A C 1
ATOM 584 O O . GLY A 1 74 ? -9.702 -0.811 -4.085 1.00 90.94 74 GLY A O 1
ATOM 585 N N . VAL A 1 75 ? -7.911 -2.119 -4.408 1.00 92.44 75 VAL A N 1
ATOM 586 C CA . VAL A 1 75 ? -7.582 -2.262 -2.980 1.00 92.44 75 VAL A CA 1
ATOM 587 C C . VAL A 1 75 ? -7.159 -0.943 -2.347 1.00 92.44 75 VAL A C 1
ATOM 589 O O . VAL A 1 75 ? -7.603 -0.651 -1.237 1.00 92.44 75 VAL A O 1
ATOM 592 N N . LEU A 1 76 ? -6.309 -0.155 -3.014 1.00 95.44 76 LEU A N 1
ATOM 593 C CA . LEU A 1 76 ? -5.750 1.051 -2.403 1.00 95.44 76 LEU A CA 1
ATOM 594 C C . LEU A 1 76 ? -6.848 2.082 -2.080 1.00 95.44 76 LEU A C 1
ATOM 596 O O . LEU A 1 76 ? -6.920 2.500 -0.926 1.00 95.44 76 LEU A O 1
ATOM 600 N N . PRO A 1 77 ? -7.774 2.444 -2.995 1.00 94.50 77 PRO A N 1
ATOM 601 C CA . PRO A 1 77 ? -8.852 3.371 -2.652 1.00 94.50 77 PRO A CA 1
ATOM 602 C C . PRO A 1 77 ? -9.788 2.839 -1.565 1.00 94.50 77 PRO A C 1
ATOM 604 O O . PRO A 1 77 ? -10.233 3.622 -0.726 1.00 94.50 77 PRO A O 1
ATOM 607 N N . ILE A 1 78 ? -10.078 1.532 -1.550 1.00 94.94 78 ILE A N 1
ATOM 608 C CA . ILE A 1 78 ? -10.889 0.914 -0.490 1.00 94.94 78 ILE A CA 1
ATOM 609 C C . ILE A 1 78 ? -10.209 1.103 0.867 1.00 94.94 78 ILE A C 1
ATOM 611 O O . ILE A 1 78 ? -10.862 1.553 1.808 1.00 94.94 78 ILE A O 1
ATOM 615 N N . HIS A 1 79 ? -8.911 0.793 0.961 1.00 94.88 79 HIS A N 1
ATOM 616 C CA . HIS A 1 79 ? -8.145 0.948 2.198 1.00 94.88 79 HIS A CA 1
ATOM 617 C C . HIS A 1 79 ? -8.135 2.407 2.662 1.00 94.88 79 HIS A C 1
ATOM 619 O O . HIS A 1 79 ? -8.586 2.686 3.769 1.00 94.88 79 HIS A O 1
ATOM 625 N N . GLU A 1 80 ? -7.767 3.351 1.790 1.00 94.81 80 GLU A N 1
ATOM 626 C CA . GLU A 1 80 ? -7.703 4.776 2.148 1.00 94.81 80 GLU A CA 1
ATOM 627 C C . GLU A 1 80 ? -9.071 5.337 2.596 1.00 94.81 80 GLU A C 1
ATOM 629 O O . GLU A 1 80 ? -9.134 6.199 3.477 1.00 94.81 80 GLU A O 1
ATOM 634 N N . ASN A 1 81 ? -10.184 4.839 2.033 1.00 92.69 81 ASN A N 1
ATOM 635 C CA . ASN A 1 81 ? -11.535 5.220 2.464 1.00 92.69 81 ASN A CA 1
ATOM 636 C C . ASN A 1 81 ? -11.896 4.642 3.836 1.00 92.69 81 ASN A C 1
ATOM 638 O O . ASN A 1 81 ? -12.437 5.373 4.668 1.00 92.69 81 ASN A O 1
ATOM 642 N N . ILE A 1 82 ? -11.607 3.358 4.076 1.00 91.75 82 ILE A N 1
ATOM 643 C CA . ILE A 1 82 ? -11.821 2.730 5.387 1.00 91.75 82 ILE A CA 1
ATOM 644 C C . ILE A 1 82 ? -11.019 3.486 6.443 1.00 91.75 82 ILE A C 1
ATOM 646 O O . ILE A 1 82 ? -11.574 3.866 7.472 1.00 91.75 82 ILE A O 1
ATOM 650 N N . GLU A 1 83 ? -9.758 3.785 6.148 1.00 91.31 83 GLU A N 1
ATOM 651 C CA . GLU A 1 83 ? -8.871 4.487 7.067 1.00 91.31 83 GLU A CA 1
ATOM 652 C C . GLU A 1 83 ? -9.395 5.908 7.350 1.00 91.31 83 GLU A C 1
ATOM 654 O O . GLU A 1 83 ? -9.487 6.368 8.486 1.00 91.31 83 GLU A O 1
ATOM 659 N N . GLY A 1 84 ? -9.887 6.599 6.316 1.00 90.94 84 GLY A N 1
ATOM 660 C CA . GLY A 1 84 ? -10.607 7.865 6.469 1.00 90.94 84 GLY A CA 1
ATOM 661 C C . GLY A 1 84 ? -11.800 7.792 7.426 1.00 90.94 84 GLY A C 1
ATOM 662 O O . GLY A 1 84 ? -11.983 8.699 8.245 1.00 90.94 84 GLY A O 1
ATOM 663 N N . MET A 1 85 ? -12.594 6.723 7.349 1.00 89.75 85 MET A N 1
ATOM 664 C CA . MET A 1 85 ? -13.752 6.519 8.222 1.00 89.75 85 MET A CA 1
ATOM 665 C C . MET A 1 85 ? -13.345 6.191 9.662 1.00 89.75 85 MET A C 1
ATOM 667 O O . MET A 1 85 ? -13.911 6.776 10.586 1.00 89.75 85 MET A O 1
ATOM 671 N N . VAL A 1 86 ? -12.348 5.322 9.864 1.00 89.88 86 VAL A N 1
ATOM 672 C CA . VAL A 1 86 ? -11.815 4.978 11.197 1.00 89.88 86 VAL A CA 1
ATOM 673 C C . VAL A 1 86 ? -11.345 6.238 11.921 1.00 89.88 86 VAL A C 1
ATOM 675 O O . VAL A 1 86 ? -11.768 6.511 13.047 1.00 89.88 86 VAL A O 1
ATOM 678 N N . ARG A 1 87 ? -10.580 7.092 11.239 1.00 90.12 87 ARG A N 1
ATOM 679 C CA . ARG A 1 87 ? -10.153 8.385 11.789 1.00 90.12 87 ARG A CA 1
ATOM 680 C C . ARG A 1 87 ? -11.308 9.310 12.126 1.00 90.12 87 ARG A C 1
ATOM 682 O O . ARG A 1 87 ? -11.260 9.998 13.144 1.00 90.12 87 ARG A O 1
ATOM 689 N N . GLY A 1 88 ? -12.331 9.346 11.274 1.00 89.81 88 GLY A N 1
ATOM 690 C CA . GLY A 1 88 ? -13.550 10.108 11.534 1.00 89.81 88 GLY A CA 1
ATOM 691 C C . GLY A 1 88 ? -14.202 9.688 12.851 1.00 89.81 88 GLY A C 1
ATOM 692 O O . GLY A 1 88 ? -14.562 10.543 13.657 1.00 89.81 88 GLY A O 1
ATOM 693 N N . ILE A 1 89 ? -14.260 8.379 13.108 1.00 89.12 89 ILE A N 1
ATOM 694 C CA . ILE A 1 89 ? -14.804 7.805 14.346 1.00 89.12 89 ILE A CA 1
ATOM 695 C C . ILE A 1 89 ? -13.933 8.168 15.553 1.00 89.12 89 ILE A C 1
ATOM 697 O O . ILE A 1 89 ? -14.466 8.604 16.572 1.00 89.12 89 ILE A O 1
ATOM 701 N N . ILE A 1 90 ? -12.605 8.051 15.446 1.00 91.19 90 ILE A N 1
ATOM 702 C CA . ILE A 1 90 ? -11.677 8.444 16.522 1.00 91.19 90 ILE A CA 1
ATOM 703 C C . ILE A 1 90 ? -11.841 9.935 16.854 1.00 91.19 90 ILE A C 1
ATOM 705 O O . ILE A 1 90 ? -11.929 10.311 18.025 1.00 91.19 90 ILE A O 1
ATOM 709 N N . ALA A 1 91 ? -11.909 10.797 15.838 1.00 91.25 91 ALA A N 1
ATOM 710 C CA . ALA A 1 91 ? -12.076 12.236 16.022 1.00 91.25 91 ALA A CA 1
ATOM 711 C C . ALA A 1 91 ? -13.425 12.589 16.671 1.00 91.25 91 ALA A C 1
ATOM 713 O O . ALA A 1 91 ? -13.471 13.438 17.566 1.00 91.25 91 ALA A O 1
ATOM 714 N N . ASP A 1 92 ? -14.508 11.927 16.257 1.00 90.38 92 ASP A N 1
ATOM 715 C CA . ASP A 1 92 ? -15.832 12.101 16.857 1.00 90.38 92 ASP A CA 1
ATOM 716 C C . ASP A 1 92 ? -15.851 11.653 18.325 1.00 90.38 92 ASP A C 1
ATOM 718 O O . ASP A 1 92 ? -16.296 12.402 19.197 1.00 90.38 92 ASP A O 1
ATOM 722 N N . ALA A 1 93 ? -15.261 10.490 18.624 1.00 90.75 93 ALA A N 1
ATOM 723 C CA . ALA A 1 93 ? -15.148 9.973 19.983 1.00 90.75 93 ALA A CA 1
ATOM 724 C C . ALA A 1 93 ? -14.379 10.936 20.900 1.00 90.75 93 ALA A C 1
ATOM 726 O O . ALA A 1 93 ? -14.840 11.221 22.002 1.00 90.75 93 ALA A O 1
ATOM 727 N N . LYS A 1 94 ? -13.271 11.524 20.433 1.00 91.31 94 LYS A N 1
ATOM 728 C CA . LYS A 1 94 ? -12.537 12.552 21.195 1.00 91.31 94 LYS A CA 1
ATOM 729 C C . LYS A 1 94 ? -13.375 13.790 21.490 1.00 91.31 94 LYS A C 1
ATOM 731 O O . LYS A 1 94 ? -13.259 14.377 22.563 1.00 91.31 94 LYS A O 1
ATOM 736 N N . LYS A 1 95 ? -14.185 14.215 20.520 1.00 92.44 95 LYS A N 1
ATOM 737 C CA . LYS A 1 95 ? -15.000 15.426 20.626 1.00 92.44 95 LYS A CA 1
ATOM 738 C C . LYS A 1 95 ? -16.200 15.223 21.550 1.00 92.44 95 LYS A C 1
ATOM 740 O O . LYS A 1 95 ? -16.493 16.098 22.361 1.00 92.44 95 LYS A O 1
ATOM 745 N N . ASN A 1 96 ? -16.886 14.092 21.416 1.00 92.44 96 ASN A N 1
ATOM 746 C CA . ASN A 1 96 ? -18.179 13.852 22.057 1.00 92.44 96 ASN A CA 1
ATOM 747 C C . ASN A 1 96 ? -18.071 13.007 23.333 1.00 92.44 96 ASN A C 1
ATOM 749 O O . ASN A 1 96 ? -18.933 13.107 24.201 1.00 92.44 96 ASN A O 1
ATOM 753 N N . ASN A 1 97 ? -17.001 12.220 23.480 1.00 90.56 97 ASN A N 1
ATOM 754 C CA . ASN A 1 97 ? -16.753 11.341 24.624 1.00 90.56 97 ASN A CA 1
ATOM 755 C C . ASN A 1 97 ? -15.351 11.587 25.223 1.00 90.56 97 ASN A C 1
ATOM 757 O O . ASN A 1 97 ? -14.535 10.667 25.279 1.00 90.56 97 ASN A O 1
ATOM 761 N N . PRO A 1 98 ? -15.049 12.803 25.721 1.00 84.88 98 PRO A N 1
ATOM 762 C CA . PRO A 1 98 ? -13.691 13.206 26.113 1.00 84.88 98 PRO A CA 1
ATOM 763 C C . PRO A 1 98 ? -13.087 12.411 27.284 1.00 84.88 98 PRO A C 1
ATOM 765 O O . PRO A 1 98 ? -11.895 12.526 27.548 1.00 84.88 98 PRO A O 1
ATOM 768 N N . ASN A 1 99 ? -13.894 11.619 27.994 1.00 88.88 99 ASN A N 1
ATOM 769 C CA . ASN A 1 99 ? -13.443 10.772 29.101 1.00 88.88 99 ASN A CA 1
ATOM 770 C C . ASN A 1 99 ? -13.069 9.345 28.661 1.00 88.88 99 ASN A C 1
ATOM 772 O O . ASN A 1 99 ? -12.661 8.546 29.501 1.00 88.88 99 ASN A O 1
ATOM 776 N N . VAL A 1 100 ? -13.252 9.001 27.382 1.00 87.44 100 VAL A N 1
ATOM 777 C CA . VAL A 1 100 ? -12.861 7.695 26.841 1.00 87.44 100 VAL A CA 1
ATOM 778 C C . VAL A 1 100 ? -11.377 7.734 26.497 1.00 87.44 100 VAL A C 1
ATOM 780 O O . VAL A 1 100 ? -10.937 8.572 25.711 1.00 87.44 100 VAL A O 1
ATOM 783 N N . ASP A 1 101 ? -10.607 6.817 27.081 1.00 89.25 101 ASP A N 1
ATOM 784 C CA . ASP A 1 101 ? -9.215 6.606 26.693 1.00 89.25 101 ASP A CA 1
ATOM 785 C C . ASP A 1 101 ? -9.163 5.891 25.338 1.00 89.25 101 ASP A C 1
ATOM 787 O O . ASP A 1 101 ? -9.643 4.767 25.191 1.00 89.25 101 ASP A O 1
ATOM 791 N N . LEU A 1 102 ? -8.592 6.567 24.344 1.00 91.38 102 LEU A N 1
ATOM 792 C CA . LEU A 1 102 ? -8.437 6.060 22.981 1.00 91.38 102 LEU A CA 1
ATOM 793 C C . LEU A 1 102 ? -6.987 5.686 22.661 1.00 91.38 102 LEU A C 1
ATOM 795 O O . LEU A 1 102 ? -6.715 5.235 21.552 1.00 91.38 102 LEU A O 1
ATOM 799 N N . SER A 1 103 ? -6.060 5.831 23.612 1.00 91.81 103 SER A N 1
ATOM 800 C CA . SER A 1 103 ? -4.617 5.712 23.372 1.00 91.81 103 SER A CA 1
ATOM 801 C C . SER A 1 103 ? -4.211 4.399 22.697 1.00 91.81 103 SER A C 1
ATOM 803 O O . SER A 1 103 ? -3.394 4.403 21.777 1.00 91.81 103 SER A O 1
ATOM 805 N N . GLN A 1 104 ? -4.813 3.277 23.099 1.00 91.75 104 GLN A N 1
ATOM 806 C CA . GLN A 1 104 ? -4.554 1.979 22.476 1.00 91.75 104 GLN A CA 1
ATOM 807 C C . GLN A 1 104 ? -5.056 1.908 21.030 1.00 91.75 104 GLN A C 1
ATOM 809 O O . GLN A 1 104 ? -4.330 1.435 20.158 1.00 91.75 104 GLN A O 1
ATOM 814 N N . VAL A 1 105 ? -6.269 2.403 20.765 1.00 92.12 105 VAL A N 1
ATOM 815 C CA . VAL A 1 105 ? -6.862 2.421 19.417 1.00 92.12 105 VAL A CA 1
ATOM 816 C C . VAL A 1 105 ? -6.040 3.314 18.495 1.00 92.12 105 VAL A C 1
ATOM 818 O O . VAL A 1 105 ? -5.719 2.911 17.385 1.00 92.12 105 VAL A O 1
ATOM 821 N N . GLU A 1 106 ? -5.631 4.488 18.973 1.00 93.81 106 GLU A N 1
ATOM 822 C CA . GLU A 1 106 ? -4.789 5.415 18.214 1.00 93.81 106 GLU A CA 1
ATOM 823 C C . GLU A 1 106 ? -3.402 4.847 17.912 1.00 93.81 106 GLU A C 1
ATOM 825 O O . GLU A 1 106 ? -2.855 5.067 16.832 1.00 93.81 106 GLU A O 1
ATOM 830 N N . ASN A 1 107 ? -2.826 4.100 18.854 1.00 94.88 107 ASN A N 1
ATOM 831 C CA . ASN A 1 107 ? -1.562 3.418 18.618 1.00 94.88 107 ASN A CA 1
ATOM 832 C C . ASN A 1 107 ? -1.711 2.320 17.552 1.00 94.88 107 ASN A C 1
ATOM 834 O O . ASN A 1 107 ? -0.852 2.196 16.680 1.00 94.88 107 ASN A O 1
ATOM 838 N N . VAL A 1 108 ? -2.801 1.546 17.593 1.00 95.69 108 VAL A N 1
ATOM 839 C CA . VAL A 1 108 ? -3.094 0.534 16.569 1.00 95.69 108 VAL A CA 1
ATOM 840 C C . VAL A 1 108 ? -3.344 1.180 15.204 1.00 95.69 108 VAL A C 1
ATOM 842 O O . VAL A 1 108 ? -2.765 0.703 14.237 1.00 95.69 108 VAL A O 1
ATOM 845 N N . ASP A 1 109 ? -4.111 2.272 15.126 1.00 95.00 109 ASP A N 1
ATOM 846 C CA . ASP A 1 109 ? -4.358 3.066 13.904 1.00 95.00 109 ASP A CA 1
ATOM 847 C C . ASP A 1 109 ? -3.044 3.519 13.250 1.00 95.00 109 ASP A C 1
ATOM 849 O O . ASP A 1 109 ? -2.786 3.266 12.075 1.00 95.00 109 ASP A O 1
ATOM 853 N N . LEU A 1 110 ? -2.139 4.101 14.044 1.00 95.19 110 LEU A N 1
ATOM 854 C CA . LEU A 1 110 ? -0.839 4.555 13.553 1.00 95.19 110 LEU A CA 1
ATOM 855 C C . LEU A 1 110 ? 0.050 3.397 13.064 1.00 95.19 110 LEU A C 1
ATOM 857 O O . LEU A 1 110 ? 0.782 3.541 12.079 1.00 95.19 110 LEU A O 1
ATOM 861 N N . LEU A 1 111 ? 0.040 2.266 13.774 1.00 96.44 111 LEU A N 1
ATOM 862 C CA . LEU A 1 111 ? 0.819 1.082 13.404 1.00 96.44 111 LEU A CA 1
ATOM 863 C C . LEU A 1 111 ? 0.234 0.369 12.179 1.00 96.44 111 LEU A C 1
ATOM 865 O O . LEU A 1 111 ? 1.005 -0.126 11.356 1.00 96.44 111 LEU A O 1
ATOM 869 N N . GLU A 1 112 ? -1.091 0.356 12.037 1.00 96.25 112 GLU A N 1
ATOM 870 C CA . GLU A 1 112 ? -1.802 -0.115 10.848 1.00 96.25 112 GLU A CA 1
ATOM 871 C C . GLU A 1 112 ? -1.390 0.719 9.636 1.00 96.25 112 GLU A C 1
ATOM 873 O O . GLU A 1 112 ? -0.871 0.152 8.673 1.00 96.25 112 GLU A O 1
ATOM 878 N N . GLU A 1 113 ? -1.475 2.054 9.732 1.00 96.44 113 GLU A N 1
ATOM 879 C CA . GLU A 1 113 ? -1.111 2.952 8.633 1.00 96.44 113 GLU A CA 1
ATOM 880 C C . GLU A 1 113 ? 0.346 2.710 8.210 1.00 96.44 113 GLU A C 1
ATOM 882 O O . GLU A 1 113 ? 0.672 2.622 7.021 1.00 96.44 113 GLU A O 1
ATOM 887 N N . ARG A 1 114 ? 1.243 2.539 9.190 1.00 96.94 114 ARG A N 1
ATOM 888 C CA . ARG A 1 114 ? 2.658 2.256 8.933 1.00 96.94 114 ARG A CA 1
ATOM 889 C C . ARG A 1 114 ? 2.840 0.910 8.242 1.00 96.94 114 ARG A C 1
ATOM 891 O O . ARG A 1 114 ? 3.637 0.817 7.303 1.00 96.94 114 ARG A O 1
ATOM 898 N N . MET A 1 115 ? 2.124 -0.119 8.687 1.00 97.25 115 MET A N 1
ATOM 899 C CA . MET A 1 115 ? 2.186 -1.460 8.113 1.00 97.25 115 MET A CA 1
ATOM 900 C C . MET A 1 115 ? 1.673 -1.454 6.674 1.00 97.25 115 MET A C 1
ATOM 902 O O . MET A 1 115 ? 2.406 -1.844 5.762 1.00 97.25 115 MET A O 1
ATOM 906 N N . TYR A 1 116 ? 0.462 -0.942 6.457 1.00 97.25 116 TYR A N 1
ATOM 907 C CA . TYR A 1 116 ? -0.163 -0.829 5.145 1.00 97.25 116 TYR A CA 1
ATOM 908 C C . TYR A 1 116 ? 0.735 -0.086 4.154 1.00 97.25 116 TYR A C 1
ATOM 910 O O . TYR A 1 116 ? 1.075 -0.641 3.107 1.00 97.25 116 TYR A O 1
ATOM 918 N N . ARG A 1 117 ? 1.200 1.125 4.493 1.00 97.50 117 ARG A N 1
ATOM 919 C CA . ARG A 1 117 ? 2.030 1.921 3.575 1.00 97.50 117 ARG A CA 1
ATOM 920 C C . ARG A 1 117 ? 3.346 1.235 3.252 1.00 97.50 117 ARG A C 1
ATOM 922 O O . ARG A 1 117 ? 3.784 1.259 2.105 1.00 97.50 117 ARG A O 1
ATOM 929 N N . THR A 1 118 ? 3.971 0.589 4.235 1.00 97.56 118 THR A N 1
ATOM 930 C CA . THR A 1 118 ? 5.231 -0.127 4.003 1.00 97.56 118 THR A CA 1
ATOM 931 C C . THR A 1 118 ? 5.019 -1.345 3.096 1.00 97.56 118 THR A C 1
ATOM 933 O O . THR A 1 118 ? 5.813 -1.576 2.181 1.00 97.56 118 THR A O 1
ATOM 936 N N . VAL A 1 119 ? 3.928 -2.095 3.284 1.00 97.31 119 VAL A N 1
ATOM 937 C CA . VAL A 1 119 ? 3.548 -3.215 2.405 1.00 97.31 119 VAL A CA 1
ATOM 938 C C . VAL A 1 119 ? 3.207 -2.724 0.997 1.00 97.31 119 VAL A C 1
ATOM 940 O O . VAL A 1 119 ? 3.640 -3.335 0.016 1.00 97.31 119 VAL A O 1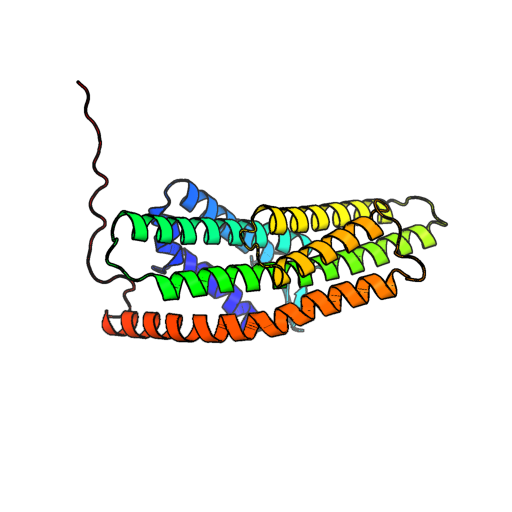
ATOM 943 N N . ALA A 1 120 ? 2.489 -1.606 0.878 1.00 97.50 120 ALA A N 1
ATOM 944 C CA . ALA A 1 120 ? 2.182 -0.983 -0.402 1.00 97.50 120 ALA A CA 1
ATOM 945 C C . ALA A 1 120 ? 3.470 -0.563 -1.125 1.00 97.50 120 ALA A C 1
ATOM 947 O O . ALA A 1 120 ? 3.668 -0.937 -2.279 1.00 97.50 120 ALA A O 1
ATOM 948 N N . TYR A 1 121 ? 4.403 0.102 -0.436 1.00 98.25 121 TYR A N 1
ATOM 949 C CA . TYR A 1 121 ? 5.704 0.457 -1.004 1.00 98.25 121 TYR A CA 1
ATOM 950 C C . TYR A 1 121 ? 6.519 -0.759 -1.434 1.00 98.25 121 TYR A C 1
ATOM 952 O O . TYR A 1 121 ? 7.093 -0.737 -2.522 1.00 98.25 121 TYR A O 1
ATOM 960 N N . LEU A 1 122 ? 6.551 -1.839 -0.647 1.00 97.50 122 LEU A N 1
ATOM 961 C CA . LEU A 1 122 ? 7.229 -3.074 -1.055 1.00 97.50 122 LEU A CA 1
ATOM 962 C C . LEU A 1 122 ? 6.622 -3.629 -2.342 1.00 97.50 122 LEU A C 1
ATOM 964 O O . LEU A 1 122 ? 7.336 -3.963 -3.285 1.00 97.50 122 LEU A O 1
ATOM 968 N N . THR A 1 123 ? 5.298 -3.733 -2.373 1.00 96.12 123 THR A N 1
ATOM 969 C CA . THR A 1 123 ? 4.586 -4.407 -3.457 1.00 96.12 123 THR A CA 1
ATOM 970 C C . THR A 1 123 ? 4.662 -3.599 -4.751 1.00 96.12 123 THR A C 1
ATOM 972 O O . THR A 1 123 ? 5.046 -4.134 -5.791 1.00 96.12 123 THR A O 1
ATOM 975 N N . LEU A 1 124 ? 4.386 -2.296 -4.678 1.00 97.62 124 LEU A N 1
ATOM 976 C CA . LEU A 1 124 ? 4.401 -1.395 -5.829 1.00 97.62 124 LEU A CA 1
ATOM 977 C C . LEU A 1 124 ? 5.821 -1.153 -6.353 1.00 97.62 124 LEU A C 1
ATOM 979 O O . LEU A 1 124 ? 6.019 -1.129 -7.565 1.00 97.62 124 LEU A O 1
ATOM 983 N N . SER A 1 125 ? 6.833 -1.037 -5.482 1.00 97.69 125 SER A N 1
ATOM 984 C CA . SER A 1 125 ? 8.223 -0.896 -5.948 1.00 97.69 125 SER A CA 1
ATOM 985 C C . SER A 1 125 ? 8.724 -2.159 -6.651 1.00 97.69 125 SER A C 1
ATOM 987 O O . SER A 1 125 ? 9.343 -2.055 -7.708 1.00 97.69 125 SER A O 1
ATOM 989 N N . ASN A 1 126 ? 8.396 -3.353 -6.144 1.00 96.69 126 ASN A N 1
ATOM 990 C CA . ASN A 1 126 ? 8.709 -4.612 -6.826 1.00 96.69 126 ASN A CA 1
ATOM 991 C C . ASN A 1 126 ? 8.025 -4.707 -8.194 1.00 96.69 126 ASN A C 1
ATOM 993 O O . ASN A 1 126 ? 8.648 -5.139 -9.167 1.00 96.69 126 ASN A O 1
ATOM 997 N N . GLN A 1 127 ? 6.770 -4.264 -8.285 1.00 95.81 127 GLN A N 1
ATOM 998 C CA . GLN A 1 127 ? 6.054 -4.217 -9.553 1.00 95.81 127 GLN A CA 1
ATOM 999 C C . GLN A 1 127 ? 6.696 -3.229 -10.535 1.00 95.81 127 GLN A C 1
ATOM 1001 O O . GLN A 1 127 ? 6.907 -3.568 -11.699 1.00 95.81 127 GLN A O 1
ATOM 1006 N N . LEU A 1 128 ? 7.067 -2.037 -10.064 1.00 97.25 128 LEU A N 1
ATOM 1007 C CA . LEU A 1 128 ? 7.763 -1.035 -10.865 1.00 97.25 128 LEU A CA 1
ATOM 1008 C C . LEU A 1 128 ? 9.102 -1.568 -11.397 1.00 97.25 128 LEU A C 1
ATOM 1010 O O . LEU A 1 128 ? 9.394 -1.412 -12.579 1.00 97.25 128 LEU A O 1
ATOM 1014 N N . ILE A 1 129 ? 9.890 -2.243 -10.551 1.00 97.44 129 ILE A N 1
ATOM 1015 C CA . ILE A 1 129 ? 11.163 -2.873 -10.938 1.00 97.44 129 ILE A CA 1
ATOM 1016 C C . ILE A 1 129 ? 10.950 -3.881 -12.071 1.00 97.44 129 ILE A C 1
ATOM 1018 O O . ILE A 1 129 ? 11.702 -3.879 -13.050 1.00 97.44 129 ILE A O 1
ATOM 1022 N N . LYS A 1 130 ? 9.921 -4.727 -11.952 1.00 95.69 130 LYS A N 1
ATOM 1023 C CA . LYS A 1 130 ? 9.579 -5.717 -12.977 1.00 95.69 130 LYS A CA 1
ATOM 1024 C C . LYS A 1 130 ? 9.211 -5.036 -14.298 1.00 95.69 130 LYS A C 1
ATOM 1026 O O . LYS A 1 130 ? 9.842 -5.315 -15.313 1.00 95.69 130 LYS A O 1
ATOM 1031 N N . LEU A 1 131 ? 8.266 -4.095 -14.270 1.00 95.50 131 LEU A N 1
ATOM 1032 C CA . LEU A 1 131 ? 7.826 -3.369 -15.465 1.00 95.50 131 LEU A CA 1
ATOM 1033 C C . LEU A 1 131 ? 8.973 -2.590 -16.119 1.00 95.50 131 LEU A C 1
ATOM 1035 O O . LEU A 1 131 ? 9.088 -2.567 -17.340 1.00 95.50 131 LEU A O 1
ATOM 1039 N N . PHE A 1 132 ? 9.866 -1.996 -15.326 1.00 95.88 132 PHE A N 1
ATOM 1040 C CA . PHE A 1 132 ? 11.053 -1.319 -15.842 1.00 95.88 132 PHE A CA 1
ATOM 1041 C C . PHE A 1 132 ? 12.007 -2.288 -16.555 1.00 95.88 132 PHE A C 1
ATOM 1043 O O . PHE A 1 132 ? 12.547 -1.967 -17.617 1.00 95.88 132 PHE A O 1
ATOM 1050 N N . SER A 1 133 ? 12.211 -3.490 -16.008 1.00 96.06 133 SER A N 1
ATOM 1051 C CA . SER A 1 133 ? 12.990 -4.540 -16.674 1.00 96.06 133 SER A CA 1
ATOM 1052 C C . SER A 1 133 ? 12.347 -4.960 -17.999 1.00 96.06 133 SER A C 1
ATOM 1054 O O . SER A 1 133 ? 13.033 -4.995 -19.026 1.00 96.06 133 SER A O 1
ATOM 1056 N N . ASP A 1 134 ? 11.034 -5.204 -17.993 1.00 94.81 134 ASP A N 1
ATOM 1057 C CA . ASP A 1 134 ? 10.260 -5.618 -19.169 1.00 94.81 134 ASP A CA 1
ATOM 1058 C C . ASP A 1 134 ? 10.277 -4.527 -20.255 1.00 94.81 134 ASP A C 1
ATOM 1060 O O . ASP A 1 134 ? 10.513 -4.808 -21.432 1.00 94.81 134 ASP A O 1
ATOM 1064 N N . TYR A 1 135 ? 10.138 -3.256 -19.863 1.00 95.25 135 TYR A N 1
ATOM 1065 C CA . TYR A 1 135 ? 10.238 -2.104 -20.760 1.00 95.25 135 TYR A CA 1
ATOM 1066 C C . TYR A 1 135 ? 11.610 -2.037 -21.441 1.00 95.25 135 TYR A C 1
ATOM 1068 O O . TYR A 1 135 ? 11.706 -1.915 -22.666 1.00 95.25 135 TYR A O 1
ATOM 1076 N N . ASN A 1 136 ? 12.691 -2.167 -20.666 1.00 93.56 136 ASN A N 1
ATOM 1077 C CA . ASN A 1 136 ? 14.052 -2.152 -21.201 1.00 93.56 136 ASN A CA 1
ATOM 1078 C C . ASN A 1 136 ? 14.339 -3.360 -22.098 1.00 93.56 136 ASN A C 1
ATOM 1080 O O . ASN A 1 136 ? 15.095 -3.253 -23.065 1.00 93.56 136 ASN A O 1
ATOM 1084 N N . GLN A 1 137 ? 13.757 -4.522 -21.803 1.00 95.44 137 GLN A N 1
ATOM 1085 C CA . GLN A 1 137 ? 13.820 -5.673 -22.696 1.00 95.44 137 GLN A CA 1
ATOM 1086 C C . GLN A 1 137 ? 13.105 -5.386 -24.022 1.00 95.44 137 GLN A C 1
ATOM 1088 O O . GLN A 1 137 ? 13.735 -5.513 -25.072 1.00 95.44 137 GLN A O 1
ATOM 1093 N N . ALA A 1 138 ? 11.862 -4.900 -23.983 1.00 94.94 138 ALA A N 1
ATOM 1094 C CA . ALA A 1 138 ? 11.089 -4.573 -25.181 1.00 94.94 138 ALA A CA 1
ATOM 1095 C C . ALA A 1 138 ? 11.787 -3.519 -26.063 1.00 94.94 138 ALA A C 1
ATOM 1097 O O . ALA A 1 138 ? 11.813 -3.650 -27.288 1.00 94.94 138 ALA A O 1
ATOM 1098 N N . ARG A 1 139 ? 12.414 -2.498 -25.457 1.00 93.75 139 ARG A N 1
ATOM 1099 C CA . ARG A 1 139 ? 13.235 -1.514 -26.186 1.00 93.75 139 ARG A CA 1
ATOM 1100 C C . ARG A 1 139 ? 14.468 -2.158 -26.813 1.00 93.75 139 ARG A C 1
ATOM 1102 O O . ARG A 1 139 ? 14.768 -1.871 -27.965 1.00 93.75 139 ARG A O 1
ATOM 1109 N N . ARG A 1 140 ? 15.186 -3.036 -26.099 1.00 95.25 140 ARG A N 1
ATOM 1110 C CA . ARG A 1 140 ? 16.369 -3.736 -26.644 1.00 95.25 140 ARG A CA 1
ATOM 1111 C C . ARG A 1 140 ? 16.014 -4.615 -27.841 1.00 95.25 140 ARG A C 1
ATOM 1113 O O . ARG A 1 140 ? 16.718 -4.571 -28.848 1.00 95.25 140 ARG A O 1
ATOM 1120 N N . GLU A 1 141 ? 14.916 -5.359 -27.757 1.00 94.56 141 GLU A N 1
ATOM 1121 C CA . GLU A 1 141 ? 14.403 -6.190 -28.856 1.00 94.56 141 GLU A CA 1
ATOM 1122 C C . GLU A 1 141 ? 14.005 -5.341 -30.075 1.00 94.56 141 GLU A C 1
ATOM 1124 O O . GLU A 1 141 ? 14.243 -5.733 -31.217 1.00 94.56 141 GLU A O 1
ATOM 1129 N N . ALA A 1 142 ? 13.511 -4.123 -29.837 1.00 94.19 142 ALA A N 1
ATOM 1130 C CA . ALA A 1 142 ? 13.228 -3.118 -30.859 1.00 94.19 142 ALA A CA 1
ATOM 1131 C C . ALA A 1 142 ? 14.451 -2.259 -31.259 1.00 94.19 142 ALA A C 1
ATOM 1133 O O . ALA A 1 142 ? 14.289 -1.198 -31.857 1.00 94.19 142 ALA A O 1
ATOM 1134 N N . LYS A 1 143 ? 15.687 -2.687 -30.950 1.00 93.88 143 LYS A N 1
ATOM 1135 C CA . LYS A 1 143 ? 16.943 -1.961 -31.261 1.00 93.88 143 LYS A CA 1
ATOM 1136 C C . LYS A 1 143 ? 16.999 -0.531 -30.711 1.00 93.88 143 LYS A C 1
ATOM 1138 O O . LYS A 1 143 ? 17.631 0.347 -31.290 1.00 93.88 143 LYS A O 1
ATOM 1143 N N . GLY A 1 144 ? 16.357 -0.313 -29.574 1.00 88.31 144 GLY A N 1
ATOM 1144 C CA . GLY A 1 144 ? 16.279 0.974 -28.905 1.00 88.31 144 GLY A CA 1
ATOM 1145 C C . GLY A 1 144 ? 15.099 1.832 -29.346 1.00 88.31 144 GLY A C 1
ATOM 1146 O O . GLY A 1 144 ? 14.903 2.858 -28.709 1.00 88.31 144 GLY A O 1
ATOM 1147 N N . GLU A 1 145 ? 14.299 1.429 -30.336 1.00 91.38 145 GLU A N 1
ATOM 1148 C CA . GLU A 1 145 ? 13.093 2.151 -30.767 1.00 91.38 145 GLU A CA 1
ATOM 1149 C C . GLU A 1 145 ? 11.884 1.854 -29.874 1.00 91.38 145 GLU A C 1
ATOM 1151 O O . GLU A 1 145 ? 11.823 0.830 -29.189 1.00 91.38 145 GLU A O 1
ATOM 1156 N N . GLU A 1 146 ? 10.903 2.758 -29.872 1.00 91.75 146 GLU A N 1
ATOM 1157 C CA . GLU A 1 146 ? 9.621 2.486 -29.220 1.00 91.75 146 GLU A CA 1
ATOM 1158 C C . GLU A 1 146 ? 8.819 1.460 -30.027 1.00 91.75 146 GLU A C 1
ATOM 1160 O O . GLU A 1 146 ? 8.614 1.611 -31.230 1.00 91.75 146 GLU A O 1
ATOM 1165 N N . SER A 1 147 ? 8.327 0.425 -29.350 1.00 93.19 147 SER A N 1
ATOM 1166 C CA . SER A 1 147 ? 7.389 -0.549 -29.899 1.00 93.19 147 SER A CA 1
ATOM 1167 C C . SER A 1 147 ? 6.016 -0.420 -29.238 1.00 93.19 147 SER A C 1
ATOM 1169 O O . SER A 1 147 ? 5.864 0.181 -28.172 1.00 93.19 147 SER A O 1
ATOM 1171 N N . ALA A 1 148 ? 4.998 -1.041 -29.840 1.00 92.69 148 ALA A N 1
ATOM 1172 C CA . ALA A 1 148 ? 3.678 -1.143 -29.216 1.00 92.69 148 ALA A CA 1
ATOM 1173 C C . ALA A 1 148 ? 3.751 -1.801 -27.823 1.00 92.69 148 ALA A C 1
ATOM 1175 O O . ALA A 1 148 ? 3.074 -1.355 -26.899 1.00 92.69 148 ALA A O 1
ATOM 1176 N N . ALA A 1 149 ? 4.625 -2.802 -27.657 1.00 90.06 149 ALA A N 1
ATOM 1177 C CA . ALA A 1 149 ? 4.854 -3.466 -26.379 1.00 90.06 149 ALA A CA 1
ATOM 1178 C C . ALA A 1 149 ? 5.484 -2.520 -25.345 1.00 90.06 149 ALA A C 1
ATOM 1180 O O . ALA A 1 149 ? 4.957 -2.393 -24.243 1.00 90.06 149 ALA A O 1
ATOM 1181 N N . SER A 1 150 ? 6.553 -1.791 -25.699 1.00 92.75 150 SER A N 1
ATOM 1182 C CA . SER A 1 150 ? 7.165 -0.841 -24.759 1.00 92.75 150 SER A CA 1
ATOM 1183 C C . SER A 1 150 ? 6.207 0.293 -24.391 1.00 92.75 150 SER A C 1
ATOM 1185 O O . SER A 1 150 ? 6.207 0.743 -23.252 1.00 92.75 150 SER A O 1
ATOM 1187 N N . LYS A 1 151 ? 5.345 0.727 -25.318 1.00 93.56 151 LYS A N 1
ATOM 1188 C CA . LYS A 1 151 ? 4.322 1.742 -25.036 1.00 93.56 151 LYS A CA 1
ATOM 1189 C C . LYS A 1 151 ? 3.269 1.250 -24.040 1.00 93.56 151 LYS A C 1
ATOM 1191 O O . LYS A 1 151 ? 2.905 1.996 -23.137 1.00 93.56 151 LYS A O 1
ATOM 1196 N N . PHE A 1 152 ? 2.802 0.008 -24.184 1.00 92.19 152 PHE A N 1
ATOM 1197 C CA . PHE A 1 152 ? 1.866 -0.599 -23.235 1.00 92.19 152 PHE A CA 1
ATOM 1198 C C . PHE A 1 152 ? 2.482 -0.688 -21.832 1.00 92.19 152 PHE A C 1
ATOM 1200 O O . PHE A 1 152 ? 1.918 -0.153 -20.885 1.00 92.19 152 PHE A O 1
ATOM 1207 N N . ILE A 1 153 ? 3.702 -1.227 -21.724 1.00 93.56 153 ILE A N 1
ATOM 1208 C CA . ILE A 1 153 ? 4.423 -1.324 -20.445 1.00 93.56 153 ILE A CA 1
ATOM 1209 C C . ILE A 1 153 ? 4.690 0.071 -19.852 1.00 93.56 153 ILE A C 1
ATOM 1211 O O . ILE A 1 153 ? 4.613 0.263 -18.643 1.00 93.56 153 ILE A O 1
ATOM 1215 N N . GLY A 1 154 ? 4.974 1.074 -20.688 1.00 93.94 154 GLY A N 1
ATOM 1216 C CA . GLY A 1 154 ? 5.135 2.460 -20.244 1.00 93.94 154 GLY A CA 1
ATOM 1217 C C . GLY A 1 154 ? 3.874 3.039 -19.592 1.00 93.94 154 GLY A C 1
ATOM 1218 O O . GLY A 1 154 ? 3.978 3.793 -18.625 1.00 93.94 154 GLY A O 1
ATOM 1219 N N . ASN A 1 155 ? 2.682 2.667 -20.069 1.00 93.88 155 ASN A N 1
ATOM 1220 C CA . ASN A 1 155 ? 1.425 3.051 -19.421 1.00 93.88 155 ASN A CA 1
ATOM 1221 C C . ASN A 1 155 ? 1.276 2.370 -18.053 1.00 93.88 155 ASN A C 1
ATOM 1223 O O . ASN A 1 155 ? 0.956 3.053 -17.083 1.00 93.88 155 ASN A O 1
ATOM 1227 N N . ASP A 1 156 ? 1.592 1.078 -17.963 1.00 94.44 156 ASP A N 1
ATOM 1228 C CA . ASP A 1 156 ? 1.569 0.324 -16.703 1.00 94.44 156 ASP A CA 1
ATOM 1229 C C . ASP A 1 156 ? 2.551 0.906 -15.670 1.00 94.44 156 ASP A C 1
ATOM 1231 O O . ASP A 1 156 ? 2.236 1.012 -14.485 1.00 94.44 156 ASP A O 1
ATOM 1235 N N . ILE A 1 157 ? 3.736 1.353 -16.108 1.00 96.00 157 ILE A N 1
ATOM 1236 C CA . ILE A 1 157 ? 4.702 2.062 -15.250 1.00 96.00 157 ILE A CA 1
ATOM 1237 C C . ILE A 1 157 ? 4.077 3.339 -14.678 1.00 96.00 157 ILE A C 1
ATOM 1239 O O . ILE A 1 157 ? 4.186 3.595 -13.479 1.00 96.00 157 ILE A O 1
ATOM 1243 N N . ASN A 1 158 ? 3.420 4.143 -15.518 1.00 95.44 158 ASN A N 1
ATOM 1244 C CA . ASN A 1 158 ? 2.784 5.385 -15.073 1.00 95.44 158 ASN A CA 1
ATOM 1245 C C . ASN A 1 158 ? 1.633 5.128 -14.094 1.00 95.44 158 ASN A C 1
ATOM 1247 O O . A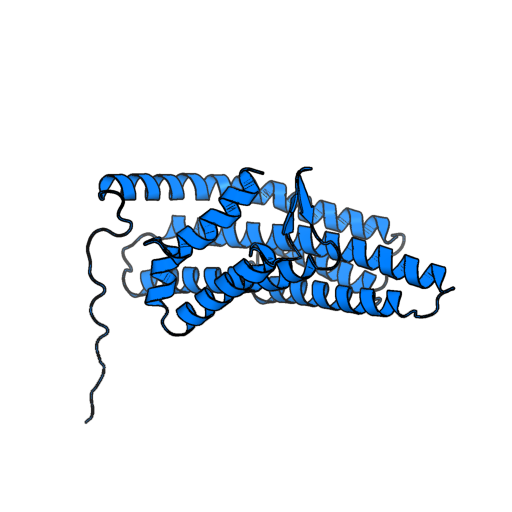SN A 1 158 ? 1.448 5.906 -13.160 1.00 95.44 158 ASN A O 1
ATOM 1251 N N . GLU A 1 159 ? 0.892 4.040 -14.283 1.00 95.38 159 GLU A N 1
ATOM 1252 C CA . GLU A 1 159 ? -0.163 3.602 -13.372 1.00 95.38 159 GLU A CA 1
ATOM 1253 C C . GLU A 1 159 ? 0.391 3.253 -11.987 1.00 95.38 159 GLU A C 1
ATOM 1255 O O . GLU A 1 159 ? -0.045 3.835 -10.995 1.00 95.38 159 GLU A O 1
ATOM 1260 N N . VAL A 1 160 ? 1.436 2.422 -11.919 1.00 96.94 160 VAL A N 1
ATOM 1261 C CA . VAL A 1 160 ? 2.092 2.061 -10.648 1.00 96.94 160 VAL A CA 1
ATOM 1262 C C . VAL A 1 160 ? 2.713 3.284 -9.962 1.00 96.94 160 VAL A C 1
ATOM 1264 O O . VAL A 1 160 ? 2.678 3.403 -8.737 1.00 96.94 160 VAL A O 1
ATOM 1267 N N . ILE A 1 161 ? 3.258 4.234 -10.727 1.00 97.56 161 ILE A N 1
ATOM 1268 C CA . ILE A 1 161 ? 3.723 5.519 -10.181 1.00 97.56 161 ILE A CA 1
ATOM 1269 C C . ILE A 1 161 ? 2.545 6.333 -9.623 1.00 97.56 161 ILE A C 1
ATOM 1271 O O . ILE A 1 161 ? 2.688 6.984 -8.586 1.00 97.56 161 ILE A O 1
ATOM 1275 N N . GLY A 1 162 ? 1.386 6.314 -10.282 1.00 97.19 162 GLY A N 1
ATOM 1276 C CA . GLY A 1 162 ? 0.149 6.912 -9.777 1.00 97.19 162 GLY A CA 1
ATOM 1277 C C . GLY A 1 162 ? -0.261 6.325 -8.426 1.00 97.19 162 GLY A C 1
ATOM 1278 O O . GLY A 1 162 ? -0.490 7.078 -7.478 1.00 97.19 162 GLY A O 1
ATOM 1279 N N . ASP A 1 163 ? -0.239 4.999 -8.309 1.00 97.50 163 ASP A N 1
ATOM 1280 C CA . ASP A 1 163 ? -0.536 4.283 -7.065 1.00 97.50 163 ASP A CA 1
ATOM 1281 C C . ASP A 1 163 ? 0.455 4.636 -5.947 1.00 97.50 163 ASP A C 1
ATOM 1283 O O . ASP A 1 163 ? 0.049 4.958 -4.829 1.00 97.50 163 ASP A O 1
ATOM 1287 N N . LEU A 1 164 ? 1.759 4.679 -6.250 1.00 98.06 164 LEU A N 1
ATOM 1288 C CA . LEU A 1 164 ? 2.785 5.131 -5.302 1.00 98.06 164 LEU A CA 1
ATOM 1289 C C . LEU A 1 164 ? 2.510 6.558 -4.810 1.00 98.06 164 LEU A C 1
ATOM 1291 O O . LEU A 1 164 ? 2.612 6.835 -3.613 1.00 98.06 164 LEU A O 1
ATOM 1295 N N . ASN A 1 165 ? 2.143 7.469 -5.716 1.00 97.81 165 ASN A N 1
ATOM 1296 C CA . ASN A 1 165 ? 1.801 8.844 -5.355 1.00 97.81 165 ASN A CA 1
ATOM 1297 C C . ASN A 1 165 ? 0.552 8.917 -4.473 1.00 97.81 165 ASN A C 1
ATOM 1299 O O . ASN A 1 165 ? 0.540 9.717 -3.541 1.00 97.81 165 ASN A O 1
ATOM 1303 N N . MET A 1 166 ? -0.467 8.091 -4.718 1.00 96.94 166 MET A N 1
ATOM 1304 C CA . MET A 1 166 ? -1.653 8.010 -3.861 1.00 96.94 166 MET A CA 1
ATOM 1305 C C . MET A 1 166 ? -1.291 7.541 -2.446 1.00 96.94 166 MET A C 1
ATOM 1307 O O . MET A 1 166 ? -1.695 8.183 -1.474 1.00 96.94 166 MET A O 1
ATOM 1311 N N . VAL A 1 167 ? -0.477 6.486 -2.327 1.00 97.19 167 VAL A N 1
ATOM 1312 C CA . VAL A 1 167 ? 0.015 5.983 -1.030 1.00 97.19 167 VAL A CA 1
ATOM 1313 C C . VAL A 1 167 ? 0.818 7.057 -0.294 1.00 97.19 167 VAL A C 1
ATOM 1315 O O . VAL A 1 167 ? 0.691 7.211 0.917 1.00 97.19 167 VAL A O 1
ATOM 1318 N N . ARG A 1 168 ? 1.624 7.850 -1.000 1.00 97.19 168 ARG A N 1
ATOM 1319 C CA . ARG A 1 168 ? 2.349 8.969 -0.387 1.00 97.19 168 ARG A CA 1
ATOM 1320 C C . ARG A 1 168 ? 1.424 10.111 0.026 1.00 97.19 168 ARG A C 1
ATOM 1322 O O . ARG A 1 168 ? 1.567 10.640 1.123 1.00 97.19 168 ARG A O 1
ATOM 1329 N N . ALA A 1 169 ? 0.513 10.518 -0.853 1.00 96.00 169 ALA A N 1
ATOM 1330 C CA . ALA A 1 169 ? -0.320 11.705 -0.670 1.00 96.00 169 ALA A CA 1
ATOM 1331 C C . ALA A 1 169 ? -1.275 11.583 0.521 1.00 96.00 169 ALA A C 1
ATOM 1333 O O . ALA A 1 169 ? -1.600 12.591 1.142 1.00 96.00 169 ALA A O 1
ATOM 1334 N N . ASN A 1 170 ? -1.695 10.362 0.850 1.00 95.12 170 ASN A N 1
ATOM 1335 C CA . ASN A 1 170 ? -2.573 10.117 1.988 1.00 95.12 170 ASN A CA 1
ATOM 1336 C C . ASN A 1 170 ? -1.815 9.872 3.305 1.00 95.12 170 ASN A C 1
ATOM 1338 O O . ASN A 1 170 ? -2.454 9.733 4.345 1.00 95.12 170 ASN A O 1
ATOM 1342 N N . SER A 1 171 ? -0.474 9.841 3.287 1.00 95.12 171 SER A N 1
ATOM 1343 C CA . SER A 1 171 ? 0.342 9.567 4.473 1.00 95.12 171 SER A CA 1
ATOM 1344 C C . SER A 1 171 ? 0.354 10.696 5.486 1.00 95.12 171 SER A C 1
ATOM 1346 O O . SER A 1 171 ? 0.670 11.841 5.164 1.00 95.12 171 SER A O 1
ATOM 1348 N N . ARG A 1 172 ? 0.086 10.339 6.746 1.00 93.00 172 ARG A N 1
ATOM 1349 C CA . ARG A 1 172 ? 0.210 11.219 7.917 1.00 93.00 172 ARG A CA 1
ATOM 1350 C C . ARG A 1 172 ? 1.472 10.939 8.727 1.00 93.00 172 ARG A C 1
ATOM 1352 O O . ARG A 1 172 ? 1.756 11.648 9.689 1.00 93.00 172 ARG A O 1
ATOM 1359 N N . ILE A 1 173 ? 2.219 9.900 8.366 1.00 95.69 173 ILE A N 1
ATOM 1360 C CA . ILE A 1 173 ? 3.419 9.486 9.086 1.00 95.69 173 ILE A CA 1
ATOM 1361 C C . ILE A 1 173 ? 4.562 10.436 8.740 1.00 95.69 173 ILE A C 1
ATOM 1363 O O . ILE A 1 173 ? 4.927 10.583 7.576 1.00 95.69 173 ILE A O 1
ATOM 1367 N N . THR A 1 174 ? 5.146 11.057 9.763 1.00 95.12 174 THR A N 1
ATOM 1368 C CA . THR A 1 174 ? 6.203 12.067 9.602 1.00 95.12 174 THR A CA 1
ATOM 1369 C C . THR A 1 174 ? 7.524 11.687 10.264 1.00 95.12 174 THR A C 1
ATOM 1371 O O . THR A 1 174 ? 8.450 12.499 10.275 1.00 95.12 174 THR A O 1
ATOM 1374 N N . ASP A 1 175 ? 7.643 10.499 10.864 1.00 94.50 175 ASP A N 1
ATOM 1375 C CA . ASP A 1 175 ? 8.901 10.112 11.498 1.00 94.50 175 ASP A CA 1
ATOM 1376 C C . ASP A 1 175 ? 10.000 9.854 10.466 1.00 94.50 175 ASP A C 1
ATOM 1378 O O . ASP A 1 175 ? 9.769 9.383 9.351 1.00 94.50 175 ASP A O 1
ATOM 1382 N N . THR A 1 176 ? 11.231 10.137 10.879 1.00 96.50 176 THR A N 1
ATOM 1383 C CA . THR A 1 176 ? 12.410 10.074 10.015 1.00 96.50 176 THR A CA 1
ATOM 1384 C C . THR A 1 176 ? 12.632 8.690 9.412 1.00 96.50 176 THR A C 1
ATOM 1386 O O . THR A 1 176 ? 13.063 8.590 8.264 1.00 96.50 176 THR A O 1
ATOM 1389 N N . ARG A 1 177 ? 12.342 7.614 10.158 1.00 95.75 177 ARG A N 1
ATOM 1390 C CA . ARG A 1 177 ? 12.587 6.245 9.690 1.00 95.75 177 ARG A CA 1
ATOM 1391 C C . ARG A 1 177 ? 11.653 5.892 8.535 1.00 95.75 177 ARG A C 1
ATOM 1393 O O . ARG A 1 177 ? 12.131 5.367 7.530 1.00 95.75 177 ARG A O 1
ATOM 1400 N N . PHE A 1 178 ? 10.364 6.201 8.666 1.00 97.62 178 PHE A N 1
ATOM 1401 C CA . PHE A 1 178 ? 9.379 6.003 7.604 1.00 97.62 178 PHE A CA 1
ATOM 1402 C C . PHE A 1 178 ? 9.645 6.916 6.403 1.00 97.62 178 PHE A C 1
ATOM 1404 O O . PHE A 1 178 ? 9.742 6.433 5.273 1.00 97.62 178 PHE A O 1
ATOM 1411 N N . MET A 1 179 ? 9.839 8.216 6.645 1.00 97.94 179 MET A N 1
ATOM 1412 C CA . MET A 1 179 ? 10.078 9.193 5.579 1.00 97.94 179 MET A CA 1
ATOM 1413 C C . MET A 1 179 ? 11.321 8.845 4.756 1.00 97.94 179 MET A C 1
ATOM 1415 O O . MET A 1 179 ? 11.264 8.881 3.534 1.00 97.94 179 MET A O 1
ATOM 1419 N N . GLY A 1 180 ? 12.399 8.371 5.392 1.00 97.81 180 GLY A N 1
ATOM 1420 C CA . GLY A 1 180 ? 13.592 7.923 4.670 1.00 97.81 180 GLY A CA 1
ATOM 1421 C C . GLY A 1 180 ? 13.363 6.700 3.767 1.00 97.81 180 GLY A C 1
ATOM 1422 O O . GLY A 1 180 ? 14.043 6.549 2.753 1.00 97.81 180 GLY A O 1
ATOM 1423 N N . VAL A 1 181 ? 12.411 5.818 4.098 1.00 98.12 181 VAL A N 1
ATOM 1424 C CA . VAL A 1 181 ? 12.014 4.707 3.211 1.00 98.12 181 VAL A CA 1
ATOM 1425 C C . VAL A 1 181 ? 11.180 5.220 2.047 1.00 98.12 181 VAL A C 1
ATOM 1427 O O . VAL A 1 181 ? 11.451 4.848 0.907 1.00 98.12 181 VAL A O 1
ATOM 1430 N N . GLN A 1 182 ? 10.201 6.080 2.328 1.00 98.25 182 GLN A N 1
ATOM 1431 C CA . GLN A 1 182 ? 9.387 6.716 1.299 1.00 98.25 182 GLN A CA 1
ATOM 1432 C C . GLN A 1 182 ? 10.272 7.455 0.292 1.00 98.25 182 GLN A C 1
ATOM 1434 O O . GLN A 1 182 ? 10.158 7.212 -0.907 1.00 98.25 182 GLN A O 1
ATOM 1439 N N . ASP A 1 183 ? 11.193 8.291 0.766 1.00 98.00 183 ASP A N 1
ATOM 1440 C CA . ASP A 1 183 ? 12.091 9.061 -0.091 1.00 98.00 183 ASP A CA 1
ATOM 1441 C C . ASP A 1 183 ? 12.883 8.135 -1.016 1.00 98.00 183 ASP A C 1
ATOM 1443 O O . ASP A 1 183 ? 12.840 8.319 -2.228 1.00 98.00 183 ASP A O 1
ATOM 1447 N N . LYS A 1 184 ? 13.482 7.057 -0.491 1.00 97.56 184 LYS A N 1
ATOM 1448 C CA . LYS A 1 184 ? 14.193 6.060 -1.311 1.00 97.56 184 LYS A CA 1
ATOM 1449 C C . LYS A 1 184 ? 13.336 5.444 -2.420 1.00 97.56 184 LYS A C 1
ATOM 1451 O O . LYS A 1 184 ? 13.827 5.248 -3.531 1.00 97.56 184 LYS A O 1
ATOM 1456 N N . VAL A 1 185 ? 12.067 5.139 -2.147 1.00 98.50 185 VAL A N 1
ATOM 1457 C CA . VAL A 1 185 ? 11.147 4.608 -3.169 1.00 98.50 185 VAL A CA 1
ATOM 1458 C C . VAL A 1 185 ? 10.922 5.634 -4.282 1.00 98.50 185 VAL A C 1
ATOM 1460 O O . VAL A 1 185 ? 10.941 5.277 -5.458 1.00 98.50 185 VAL A O 1
ATOM 1463 N N . PHE A 1 186 ? 10.761 6.913 -3.941 1.00 98.50 186 PHE A N 1
ATOM 1464 C CA . PHE A 1 186 ? 10.580 7.969 -4.940 1.00 98.50 186 PHE A CA 1
ATOM 1465 C C . PHE A 1 186 ? 11.874 8.336 -5.671 1.00 98.50 186 PHE A C 1
ATOM 1467 O O . PHE A 1 186 ? 11.824 8.639 -6.860 1.00 98.50 186 PHE A O 1
ATOM 1474 N N . GLU A 1 187 ? 13.035 8.222 -5.030 1.00 98.12 187 GLU A N 1
ATOM 1475 C CA . GLU A 1 187 ? 14.323 8.312 -5.723 1.00 98.12 187 GLU A CA 1
ATOM 1476 C C . GLU A 1 187 ? 14.455 7.212 -6.779 1.00 98.12 187 GLU A C 1
ATOM 1478 O O . GLU A 1 187 ? 14.851 7.495 -7.909 1.00 98.12 187 GLU A O 1
ATOM 1483 N N . LEU A 1 188 ? 14.046 5.977 -6.460 1.00 98.31 188 LEU A N 1
ATOM 1484 C CA . LEU A 1 188 ? 14.022 4.880 -7.427 1.00 98.31 188 LEU A CA 1
ATOM 1485 C C . LEU A 1 188 ? 13.122 5.194 -8.632 1.00 98.31 188 LEU A C 1
ATOM 1487 O O . LEU A 1 188 ? 13.533 4.967 -9.772 1.00 98.31 188 LEU A O 1
ATOM 1491 N N . VAL A 1 189 ? 11.932 5.758 -8.395 1.00 98.19 189 VAL A N 1
ATOM 1492 C CA . VAL A 1 189 ? 11.030 6.231 -9.463 1.00 98.19 189 VAL A CA 1
ATOM 1493 C C . VAL A 1 189 ? 11.725 7.275 -10.340 1.00 98.19 189 VAL A C 1
ATOM 1495 O O . VAL A 1 189 ? 11.658 7.205 -11.569 1.00 98.19 189 VAL A O 1
ATOM 1498 N N . GLU A 1 190 ? 12.409 8.244 -9.738 1.00 98.12 190 GLU A N 1
ATOM 1499 C CA . GLU A 1 190 ? 13.106 9.300 -10.474 1.00 98.12 190 GLU A CA 1
ATOM 1500 C C . GLU A 1 190 ? 14.278 8.762 -11.304 1.00 98.12 190 GLU A C 1
ATOM 1502 O O . GLU A 1 190 ? 14.436 9.179 -12.454 1.00 98.12 190 GLU A O 1
ATOM 1507 N N . PHE A 1 191 ? 15.043 7.797 -10.780 1.00 97.75 191 PHE A N 1
ATOM 1508 C CA . PHE A 1 191 ? 16.092 7.111 -11.541 1.00 97.75 191 PHE A CA 1
ATOM 1509 C C . PHE A 1 191 ? 15.508 6.346 -12.739 1.00 97.75 191 PHE A C 1
ATOM 1511 O O . PHE A 1 191 ? 16.004 6.461 -13.858 1.00 97.75 191 PHE A O 1
ATOM 1518 N N . MET A 1 192 ? 14.431 5.579 -12.532 1.00 96.00 192 MET A N 1
ATOM 1519 C CA . MET A 1 192 ? 13.811 4.754 -13.582 1.00 96.00 192 MET A CA 1
ATOM 1520 C C . MET A 1 192 ? 13.105 5.573 -14.665 1.00 96.00 192 MET A C 1
ATOM 1522 O O . MET A 1 192 ? 13.028 5.144 -15.813 1.00 96.00 192 MET A O 1
ATOM 1526 N N . THR A 1 193 ? 12.610 6.760 -14.322 1.00 93.69 193 THR A N 1
ATOM 1527 C CA . THR A 1 193 ? 11.974 7.682 -15.277 1.00 93.69 193 THR A CA 1
ATOM 1528 C C . THR A 1 193 ? 12.961 8.649 -15.933 1.00 93.69 193 THR A C 1
ATOM 1530 O O . THR A 1 193 ? 12.551 9.472 -16.751 1.00 93.69 193 THR A O 1
ATOM 1533 N N . GLY A 1 194 ? 14.251 8.574 -15.585 1.00 93.25 194 GLY A N 1
ATOM 1534 C CA . GLY A 1 194 ? 15.287 9.466 -16.108 1.00 93.25 194 GLY A CA 1
ATOM 1535 C C . GLY A 1 194 ? 15.159 10.916 -15.631 1.00 93.25 194 GLY A C 1
ATOM 1536 O O . GLY A 1 194 ? 15.732 11.814 -16.241 1.00 93.25 194 GLY A O 1
ATOM 1537 N N . ARG A 1 195 ? 14.397 11.167 -14.558 1.00 95.62 195 ARG A N 1
ATOM 1538 C CA . ARG A 1 195 ? 14.274 12.497 -13.934 1.00 95.62 195 ARG A CA 1
ATOM 1539 C C . ARG A 1 195 ? 15.450 12.824 -13.022 1.00 95.6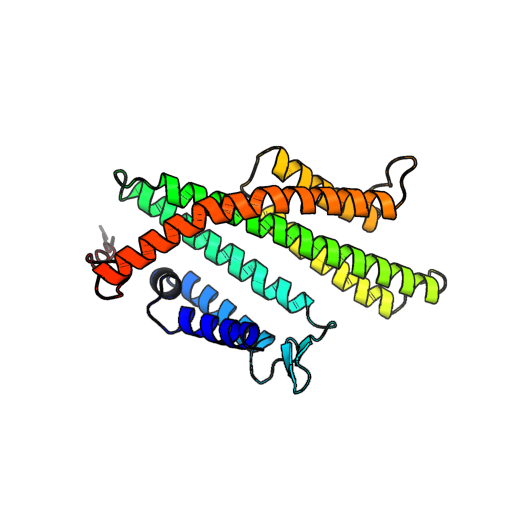2 195 ARG A C 1
ATOM 1541 O O . ARG A 1 195 ? 15.676 13.994 -12.721 1.00 95.62 195 ARG A O 1
ATOM 1548 N N . ARG A 1 196 ? 16.175 11.798 -12.578 1.00 96.00 196 ARG A N 1
ATOM 1549 C CA . ARG A 1 196 ? 17.375 11.913 -11.756 1.00 96.00 196 ARG A CA 1
ATOM 1550 C C . ARG A 1 196 ? 18.444 10.965 -12.287 1.00 96.00 196 ARG A C 1
ATOM 1552 O O . ARG A 1 196 ? 18.150 9.812 -12.594 1.00 96.00 196 ARG A O 1
ATOM 1559 N N . ASP A 1 197 ? 19.679 11.447 -12.358 1.00 96.06 197 ASP A N 1
ATOM 1560 C CA . ASP A 1 197 ? 20.830 10.606 -12.681 1.00 96.06 197 ASP A CA 1
ATOM 1561 C C . ASP A 1 197 ? 21.128 9.627 -11.546 1.00 96.06 197 ASP A C 1
ATOM 1563 O O . ASP A 1 197 ? 20.957 9.947 -10.367 1.00 96.06 197 ASP A O 1
ATOM 1567 N N . LEU A 1 198 ? 21.623 8.437 -11.892 1.00 96.19 198 LEU A N 1
ATOM 1568 C CA . LEU A 1 198 ? 22.097 7.486 -10.892 1.00 96.19 198 LEU A CA 1
ATOM 1569 C C . LEU A 1 198 ? 23.254 8.088 -10.075 1.00 96.19 198 LEU A C 1
ATOM 1571 O O . LEU A 1 198 ? 24.088 8.812 -10.628 1.00 96.19 198 LEU A O 1
ATOM 1575 N N . PRO A 1 199 ? 23.367 7.753 -8.777 1.00 96.25 199 PRO A N 1
ATOM 1576 C CA . PRO A 1 199 ? 24.503 8.177 -7.973 1.00 96.25 199 PRO A CA 1
ATOM 1577 C C . PRO A 1 199 ? 25.830 7.711 -8.581 1.00 96.25 199 PRO A C 1
ATOM 1579 O O . PRO A 1 199 ? 25.934 6.595 -9.097 1.00 96.25 199 PRO A O 1
ATOM 1582 N N . THR A 1 200 ? 26.867 8.544 -8.474 1.00 96.00 200 THR A N 1
ATOM 1583 C CA . THR A 1 200 ? 28.200 8.248 -9.012 1.00 96.00 200 THR A CA 1
ATOM 1584 C C . THR A 1 200 ? 28.696 6.874 -8.561 1.00 96.00 200 THR A C 1
ATOM 1586 O O . THR A 1 200 ? 28.779 6.590 -7.366 1.00 96.00 200 THR A O 1
ATOM 1589 N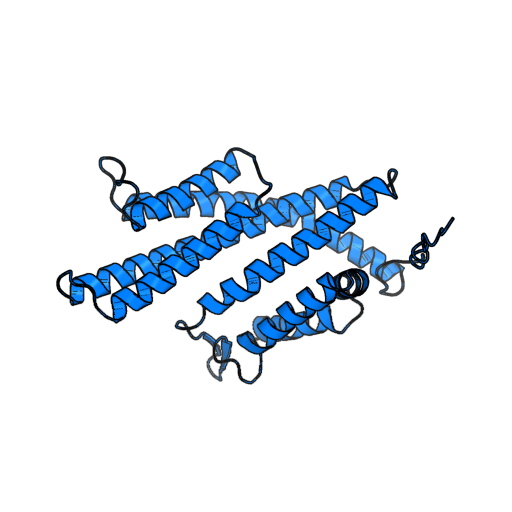 N . GLY A 1 201 ? 29.056 6.030 -9.529 1.00 95.62 201 GLY A N 1
ATOM 1590 C CA . GLY A 1 201 ? 29.596 4.692 -9.280 1.00 95.62 201 GLY A CA 1
ATOM 1591 C C . GLY A 1 201 ? 28.557 3.611 -8.962 1.00 95.62 201 GLY A C 1
ATOM 1592 O O . GLY A 1 201 ? 28.964 2.480 -8.712 1.00 95.62 201 GLY A O 1
ATOM 1593 N N . LYS A 1 202 ? 27.251 3.917 -8.988 1.00 97.19 202 LYS A N 1
ATOM 1594 C CA . LYS A 1 202 ? 26.174 2.935 -8.778 1.00 97.19 202 LYS A CA 1
ATOM 1595 C C . LYS A 1 202 ? 25.452 2.583 -10.075 1.00 97.19 202 LYS A C 1
ATOM 1597 O O . LYS A 1 202 ? 25.225 3.440 -10.928 1.00 97.19 202 LYS A O 1
ATOM 1602 N N . GLY A 1 203 ? 25.044 1.320 -10.197 1.00 96.50 203 GLY A N 1
ATOM 1603 C CA . GLY A 1 203 ? 24.118 0.870 -11.237 1.00 96.50 203 GLY A CA 1
ATOM 1604 C C . GLY A 1 203 ? 22.676 0.758 -10.734 1.00 96.50 203 GLY A C 1
ATOM 1605 O O . GLY A 1 203 ? 22.414 0.809 -9.531 1.00 96.50 203 GLY A O 1
ATOM 1606 N N . PHE A 1 204 ? 21.734 0.502 -11.652 1.00 95.75 204 PHE A N 1
ATOM 1607 C CA . PHE A 1 204 ? 20.338 0.205 -11.292 1.00 95.75 204 PHE A CA 1
ATOM 1608 C C . PHE A 1 204 ? 20.224 -0.954 -10.293 1.00 95.75 204 PHE A C 1
ATOM 1610 O O . PHE A 1 204 ? 19.425 -0.889 -9.366 1.00 95.75 204 PHE A O 1
ATOM 1617 N N . GLY A 1 205 ? 21.059 -1.988 -10.434 1.00 96.75 205 GLY A N 1
ATOM 1618 C CA . GLY A 1 205 ? 21.074 -3.118 -9.505 1.00 96.75 205 GLY A CA 1
ATOM 1619 C C . GLY A 1 205 ? 21.418 -2.734 -8.062 1.00 96.75 205 GLY A C 1
ATOM 1620 O O . GLY A 1 205 ? 20.936 -3.389 -7.141 1.00 96.75 205 GLY A O 1
ATOM 1621 N N . ASP A 1 206 ? 22.209 -1.679 -7.849 1.00 97.88 206 ASP A N 1
ATOM 1622 C CA . ASP A 1 206 ? 22.568 -1.215 -6.506 1.00 97.88 206 ASP A CA 1
ATOM 1623 C C . ASP A 1 206 ? 21.440 -0.393 -5.886 1.00 97.88 206 ASP A C 1
ATOM 1625 O O . ASP A 1 206 ? 21.011 -0.694 -4.775 1.00 97.88 206 ASP A O 1
ATOM 1629 N N . VAL A 1 207 ? 20.887 0.579 -6.621 1.00 97.75 207 VAL A N 1
ATOM 1630 C CA . VAL A 1 207 ? 19.779 1.411 -6.111 1.00 97.75 207 VAL A CA 1
ATOM 1631 C C . VAL A 1 207 ? 18.494 0.603 -5.893 1.00 97.75 207 VAL A C 1
ATOM 1633 O O . VAL A 1 207 ? 17.763 0.867 -4.938 1.00 97.75 207 VAL A O 1
ATOM 1636 N N . ILE A 1 208 ? 18.238 -0.427 -6.712 1.00 98.12 208 ILE A N 1
ATOM 1637 C CA . ILE A 1 208 ? 17.124 -1.367 -6.511 1.00 98.12 208 ILE A CA 1
ATOM 1638 C C . ILE A 1 208 ? 17.314 -2.142 -5.206 1.00 98.12 208 ILE A C 1
ATOM 1640 O O . ILE A 1 208 ? 16.415 -2.148 -4.365 1.00 98.12 208 ILE A O 1
ATOM 1644 N N . ARG A 1 209 ? 18.494 -2.745 -5.011 1.00 98.00 209 ARG A N 1
ATOM 1645 C CA . ARG A 1 209 ? 18.815 -3.524 -3.808 1.00 98.00 209 ARG A CA 1
ATOM 1646 C C . ARG A 1 209 ? 18.710 -2.665 -2.550 1.00 98.00 209 ARG A C 1
ATOM 1648 O O . ARG A 1 209 ? 18.031 -3.042 -1.607 1.00 98.00 209 ARG A O 1
ATOM 1655 N N . GLU A 1 210 ? 19.297 -1.471 -2.569 1.00 97.75 210 GLU A N 1
ATOM 1656 C CA . GLU A 1 210 ? 19.256 -0.531 -1.442 1.00 97.75 210 GLU A CA 1
ATOM 1657 C C . GLU A 1 210 ? 17.839 -0.064 -1.089 1.00 97.75 210 GLU A C 1
ATOM 1659 O O . GLU A 1 210 ? 17.553 0.205 0.084 1.00 97.75 210 GLU A O 1
ATOM 1664 N N . THR A 1 211 ? 16.961 0.058 -2.089 1.00 98.25 211 THR A N 1
ATOM 1665 C CA . THR A 1 211 ? 15.547 0.392 -1.883 1.00 98.25 211 THR A CA 1
ATOM 1666 C C . THR A 1 211 ? 14.811 -0.791 -1.261 1.00 98.25 211 THR A C 1
ATOM 1668 O O . THR A 1 211 ? 14.181 -0.633 -0.214 1.00 98.25 211 THR A O 1
ATOM 1671 N N . GLN A 1 212 ? 14.950 -1.987 -1.842 1.00 97.75 212 GLN A N 1
ATOM 1672 C CA . GLN A 1 212 ? 14.323 -3.215 -1.343 1.00 97.75 212 GLN A CA 1
ATOM 1673 C C . GLN A 1 212 ? 14.779 -3.563 0.078 1.00 97.75 212 GLN A C 1
ATOM 1675 O O . GLN A 1 212 ? 13.944 -3.895 0.918 1.00 97.75 212 GLN A O 1
ATOM 1680 N N . ASP A 1 213 ? 16.068 -3.417 0.385 1.00 97.94 213 ASP A N 1
ATOM 1681 C CA . ASP A 1 213 ? 16.611 -3.634 1.728 1.00 97.94 213 ASP A CA 1
ATOM 1682 C C . ASP A 1 213 ? 16.041 -2.630 2.735 1.00 97.94 213 ASP A C 1
ATOM 1684 O O . ASP A 1 213 ? 15.719 -2.993 3.867 1.00 97.94 213 ASP A O 1
ATOM 1688 N N . SER A 1 214 ? 15.872 -1.369 2.325 1.00 97.88 214 SER A N 1
ATOM 1689 C CA . SER A 1 214 ? 15.323 -0.316 3.183 1.00 97.88 214 SER A CA 1
ATOM 1690 C C . SER A 1 214 ? 13.855 -0.565 3.530 1.00 97.88 214 SER A C 1
ATOM 1692 O O . SER A 1 214 ? 13.483 -0.495 4.706 1.00 97.88 214 SER A O 1
ATOM 1694 N N . VAL A 1 215 ? 13.041 -0.891 2.519 1.00 97.94 215 VAL A N 1
ATOM 1695 C CA . VAL A 1 215 ? 11.621 -1.224 2.691 1.00 97.94 215 VAL A CA 1
ATOM 1696 C C . VAL A 1 215 ? 11.474 -2.528 3.477 1.00 97.94 215 VAL A C 1
ATOM 1698 O O . VAL A 1 215 ? 10.741 -2.577 4.460 1.00 97.94 215 VAL A O 1
ATOM 1701 N N . GLY A 1 216 ? 12.218 -3.571 3.103 1.00 97.44 216 GLY A N 1
ATOM 1702 C CA . GLY A 1 216 ? 12.202 -4.862 3.790 1.00 97.44 216 GLY A CA 1
ATOM 1703 C C . GLY A 1 216 ? 12.660 -4.763 5.246 1.00 97.44 216 GLY A C 1
ATOM 1704 O O . GLY A 1 216 ? 12.096 -5.431 6.108 1.00 97.44 216 GLY A O 1
ATOM 1705 N N . GLY A 1 217 ? 13.635 -3.899 5.543 1.00 97.69 217 GLY A N 1
ATOM 1706 C CA . GLY A 1 217 ? 14.032 -3.573 6.911 1.00 97.69 217 GLY A CA 1
ATOM 1707 C C . GLY A 1 217 ? 12.879 -2.975 7.713 1.00 97.69 217 GLY A C 1
ATOM 1708 O O . GLY A 1 217 ? 12.592 -3.457 8.803 1.00 97.69 217 GLY A O 1
ATOM 1709 N N . LEU A 1 218 ? 12.160 -2.004 7.140 1.00 97.56 218 LEU A N 1
ATOM 1710 C CA . LEU A 1 218 ? 11.021 -1.382 7.814 1.00 97.56 218 LEU A CA 1
ATOM 1711 C C . LEU A 1 218 ? 9.871 -2.375 8.042 1.00 97.56 218 LEU A C 1
ATOM 1713 O O . LEU A 1 218 ? 9.273 -2.362 9.107 1.00 97.56 218 LEU A O 1
ATOM 1717 N N . ILE A 1 219 ? 9.604 -3.297 7.112 1.00 96.75 219 ILE A N 1
ATOM 1718 C CA . ILE A 1 219 ? 8.583 -4.345 7.318 1.00 96.75 219 ILE A CA 1
ATOM 1719 C C . ILE A 1 219 ? 8.915 -5.219 8.526 1.00 96.75 219 ILE A C 1
ATOM 1721 O O . ILE A 1 219 ? 8.033 -5.502 9.332 1.00 96.75 219 ILE A O 1
ATOM 1725 N N . ARG A 1 220 ? 10.183 -5.624 8.676 1.00 97.19 220 ARG A N 1
ATOM 1726 C CA . ARG A 1 220 ? 10.625 -6.439 9.821 1.00 97.19 220 ARG A CA 1
ATOM 1727 C C . ARG A 1 220 ? 10.496 -5.704 11.156 1.00 97.19 220 ARG A C 1
ATOM 1729 O O . ARG A 1 220 ? 10.394 -6.361 12.183 1.00 97.19 220 ARG A O 1
ATOM 1736 N N . GLU A 1 221 ? 10.529 -4.374 11.142 1.00 95.56 221 GLU A N 1
ATOM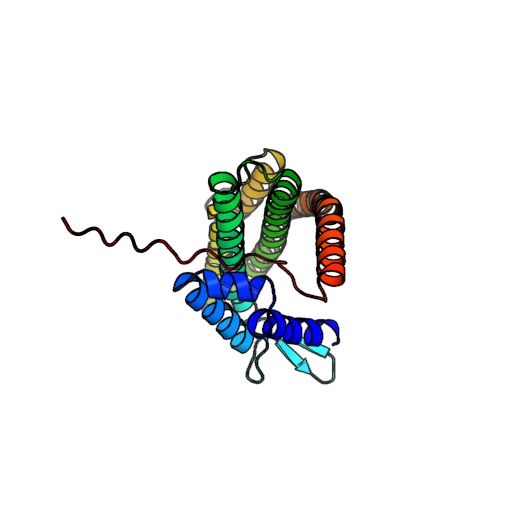 1737 C CA . GLU A 1 221 ? 10.312 -3.536 12.326 1.00 95.56 221 GLU A CA 1
ATOM 1738 C C . GLU A 1 221 ? 8.811 -3.370 12.622 1.00 95.56 221 GLU A C 1
ATOM 1740 O O . GLU A 1 221 ? 8.380 -3.467 13.769 1.00 95.56 221 GLU A O 1
ATOM 1745 N N . VAL A 1 222 ? 8.008 -3.124 11.585 1.00 96.62 222 VAL A N 1
ATOM 1746 C CA . VAL A 1 222 ? 6.617 -2.672 11.721 1.00 96.62 222 VAL A CA 1
ATOM 1747 C C . VAL A 1 222 ? 5.627 -3.815 11.886 1.00 96.62 222 VAL A C 1
ATOM 1749 O O . VAL A 1 222 ? 4.678 -3.665 12.649 1.00 96.62 222 VAL A O 1
ATOM 1752 N N . GLU A 1 223 ? 5.829 -4.953 11.218 1.00 97.06 223 GLU A N 1
ATOM 1753 C CA . GLU A 1 223 ? 4.901 -6.086 11.333 1.00 97.06 223 GLU A CA 1
ATOM 1754 C C . GLU A 1 223 ? 4.805 -6.620 12.770 1.00 97.06 223 GLU A C 1
ATOM 1756 O O . GLU A 1 223 ? 3.676 -6.744 13.257 1.00 97.06 223 GLU A O 1
ATOM 1761 N N . PRO A 1 224 ? 5.921 -6.850 13.496 1.00 97.44 224 PRO A N 1
ATOM 1762 C CA . PRO A 1 224 ? 5.842 -7.282 14.887 1.00 97.44 224 PRO A CA 1
ATOM 1763 C C . PRO A 1 224 ? 5.195 -6.220 15.774 1.00 97.44 224 PRO A C 1
ATOM 1765 O O . PRO A 1 224 ? 4.304 -6.542 16.550 1.00 97.44 224 PRO A O 1
ATOM 1768 N N . ALA A 1 225 ? 5.566 -4.945 15.603 1.00 96.69 225 ALA A N 1
ATOM 1769 C CA . ALA A 1 225 ? 5.000 -3.851 16.389 1.00 96.69 225 ALA A CA 1
ATOM 1770 C C . ALA A 1 225 ? 3.479 -3.732 16.201 1.00 96.69 225 ALA A C 1
ATOM 1772 O O . ALA A 1 225 ? 2.741 -3.599 17.176 1.00 96.69 225 ALA A O 1
ATOM 1773 N N . PHE A 1 226 ? 3.003 -3.825 14.955 1.00 97.38 226 PHE A N 1
ATOM 1774 C CA . PHE A 1 226 ? 1.575 -3.846 14.659 1.00 97.38 226 PHE A CA 1
ATOM 1775 C C . PHE A 1 226 ? 0.898 -5.060 15.290 1.00 97.38 226 PHE A C 1
ATOM 1777 O O . PHE A 1 226 ? -0.116 -4.903 15.963 1.00 97.38 226 PHE A O 1
ATOM 1784 N N . ARG A 1 227 ? 1.463 -6.263 15.134 1.00 96.62 227 ARG A N 1
ATOM 1785 C CA . ARG A 1 227 ? 0.901 -7.490 15.712 1.00 96.62 227 ARG A CA 1
ATOM 1786 C C . ARG A 1 227 ? 0.796 -7.416 17.236 1.00 96.62 227 ARG A C 1
ATOM 1788 O O . ARG A 1 227 ? -0.247 -7.782 17.778 1.00 96.62 227 ARG A O 1
ATOM 1795 N N . ASP A 1 228 ? 1.840 -6.927 17.898 1.00 97.00 228 ASP A N 1
ATOM 1796 C CA . ASP A 1 228 ? 1.922 -6.811 19.356 1.00 97.00 228 ASP A CA 1
ATOM 1797 C C . ASP A 1 228 ? 0.879 -5.837 19.921 1.00 97.00 228 ASP A C 1
ATOM 1799 O O . ASP A 1 228 ? 0.413 -6.026 21.042 1.00 97.00 228 ASP A O 1
ATOM 1803 N N . ALA A 1 229 ? 0.467 -4.829 19.145 1.00 95.81 229 ALA A N 1
ATOM 1804 C CA . ALA A 1 229 ? -0.595 -3.898 19.525 1.00 95.81 229 ALA A CA 1
ATOM 1805 C C . ALA A 1 229 ? -1.998 -4.380 19.103 1.00 95.81 229 ALA A C 1
ATOM 1807 O O . ALA A 1 229 ? -2.954 -4.288 19.872 1.00 95.81 229 ALA A O 1
ATOM 1808 N N . TYR A 1 230 ? -2.129 -4.908 17.885 1.00 95.62 230 TYR A N 1
ATOM 1809 C CA . TYR A 1 230 ? -3.409 -5.263 17.272 1.00 95.62 230 TYR A CA 1
ATOM 1810 C C . TYR A 1 230 ? -4.033 -6.519 17.881 1.00 95.62 230 TYR A C 1
ATOM 1812 O O . TYR A 1 230 ? -5.230 -6.539 18.163 1.00 95.62 230 TYR A O 1
ATOM 1820 N N . VAL A 1 231 ? -3.242 -7.578 18.093 1.00 94.88 231 VAL A N 1
ATOM 1821 C CA . VAL A 1 231 ? -3.768 -8.867 18.570 1.00 94.88 231 VAL A CA 1
ATOM 1822 C C . VAL A 1 231 ? -4.404 -8.751 19.961 1.00 94.88 231 VAL A C 1
ATOM 1824 O O . VAL A 1 231 ? -5.512 -9.267 20.128 1.00 94.88 231 VAL A O 1
ATOM 1827 N N . PRO A 1 232 ? -3.789 -8.076 20.955 1.00 94.12 232 PRO A N 1
ATOM 1828 C CA . PRO A 1 232 ? -4.440 -7.846 22.242 1.00 94.12 232 PRO A CA 1
ATOM 1829 C C . PRO A 1 232 ? -5.761 -7.082 22.114 1.00 94.12 232 PRO A C 1
ATOM 1831 O O . PRO A 1 232 ? -6.773 -7.557 22.624 1.00 94.12 232 PRO A O 1
ATOM 1834 N N . LEU A 1 233 ? -5.783 -5.974 21.362 1.00 92.19 233 LEU A N 1
ATOM 1835 C CA . LEU A 1 233 ? -6.988 -5.160 21.175 1.00 92.19 233 LEU A CA 1
ATOM 1836 C C . LEU A 1 233 ? -8.123 -5.952 20.504 1.00 92.19 233 LEU A C 1
ATOM 1838 O O . LEU A 1 233 ? -9.282 -5.873 20.914 1.00 92.19 233 LEU A O 1
ATOM 1842 N N . LEU A 1 234 ? -7.798 -6.763 19.494 1.00 90.69 234 LEU A N 1
ATOM 1843 C CA . LEU A 1 234 ? -8.767 -7.641 18.842 1.00 90.69 234 LEU A CA 1
ATOM 1844 C C . LEU A 1 234 ? -9.319 -8.694 19.812 1.00 90.69 234 LEU A C 1
ATOM 1846 O O . LEU A 1 234 ? -10.521 -8.955 19.818 1.00 90.69 234 LEU A O 1
ATOM 1850 N N . ASN A 1 235 ? -8.463 -9.295 20.640 1.00 91.75 235 ASN A N 1
ATOM 1851 C CA . ASN A 1 235 ? -8.900 -10.271 21.636 1.00 91.75 235 ASN A CA 1
ATOM 1852 C C . ASN A 1 235 ? -9.819 -9.631 22.684 1.00 91.75 235 ASN A C 1
ATOM 1854 O O . ASN A 1 235 ? -10.833 -10.230 23.038 1.00 91.75 235 ASN A O 1
ATOM 1858 N N . GLU A 1 236 ? -9.527 -8.408 23.129 1.00 89.31 236 GLU A N 1
ATOM 1859 C CA . GLU A 1 236 ? -10.418 -7.653 24.013 1.00 89.31 236 GLU A CA 1
ATOM 1860 C C . GLU A 1 236 ? -11.788 -7.418 23.366 1.00 89.31 236 GLU A C 1
ATOM 1862 O O . GLU A 1 236 ? -12.817 -7.669 23.997 1.00 89.31 236 GLU A O 1
ATOM 1867 N N . LEU A 1 237 ? -11.821 -7.026 22.087 1.00 85.31 237 LEU A N 1
ATOM 1868 C CA . LEU A 1 237 ? -13.066 -6.862 21.333 1.00 85.31 237 LEU A CA 1
ATOM 1869 C C . LEU A 1 237 ? -13.856 -8.178 21.229 1.00 85.31 237 LEU A C 1
ATOM 1871 O O . LEU A 1 237 ? -15.078 -8.183 21.385 1.00 85.31 237 LEU A O 1
ATOM 1875 N N . ILE A 1 238 ? -13.172 -9.299 20.989 1.00 86.62 238 ILE A N 1
ATOM 1876 C CA . ILE A 1 238 ? -13.789 -10.630 20.920 1.00 86.62 238 ILE A CA 1
ATOM 1877 C C . ILE A 1 238 ? -14.393 -11.022 22.273 1.00 86.62 238 ILE A C 1
ATOM 1879 O O . ILE A 1 238 ? -15.529 -11.499 22.318 1.00 86.62 238 ILE A O 1
ATOM 1883 N N . GLU A 1 239 ? -13.672 -10.823 23.376 1.00 88.69 239 GLU A N 1
ATOM 1884 C CA . GLU A 1 239 ? -14.179 -11.140 24.716 1.00 88.69 239 GLU A CA 1
ATOM 1885 C C . GLU A 1 239 ? -15.362 -10.242 25.106 1.00 88.69 239 GLU A C 1
ATOM 1887 O O . GLU A 1 239 ? -16.363 -10.734 25.633 1.00 88.69 239 GLU A O 1
ATOM 1892 N N . GLN A 1 240 ? -15.319 -8.954 24.754 1.00 83.75 240 GLN A N 1
ATOM 1893 C CA . GLN A 1 240 ? -16.464 -8.052 24.912 1.00 83.75 240 GLN A CA 1
ATOM 1894 C C . GLN A 1 240 ? -17.673 -8.512 24.090 1.00 83.75 240 GLN A C 1
ATOM 1896 O O . GLN A 1 240 ? -18.796 -8.534 24.598 1.00 83.75 240 GLN A O 1
ATOM 1901 N N . ALA A 1 241 ? -17.464 -8.917 22.835 1.00 81.06 241 ALA A N 1
ATOM 1902 C CA . ALA A 1 241 ? -18.535 -9.428 21.989 1.00 81.06 241 ALA A CA 1
ATOM 1903 C C . ALA A 1 241 ? -19.171 -10.683 22.603 1.00 81.06 241 ALA A C 1
ATOM 1905 O O . ALA A 1 241 ? -20.397 -10.756 22.700 1.00 81.06 241 ALA A O 1
ATOM 1906 N N . LYS A 1 242 ? -18.363 -11.637 23.087 1.00 84.00 242 LYS A N 1
ATOM 1907 C CA . LYS A 1 242 ? -18.850 -12.844 23.779 1.00 84.00 242 LYS A CA 1
ATOM 1908 C C . LYS A 1 242 ? -19.674 -12.495 25.018 1.00 84.00 242 LYS A C 1
ATOM 1910 O O . LYS A 1 242 ? -20.767 -13.037 25.187 1.00 84.00 242 LYS A O 1
ATOM 1915 N N . ALA A 1 243 ? -19.196 -11.560 25.841 1.00 85.50 243 ALA A N 1
ATOM 1916 C CA . ALA A 1 243 ? -19.920 -11.084 27.021 1.00 85.50 243 ALA A CA 1
ATOM 1917 C C . ALA A 1 243 ? -21.269 -10.426 26.663 1.00 85.50 243 ALA A C 1
ATOM 1919 O O . ALA A 1 243 ? -22.229 -10.514 27.427 1.00 85.50 243 ALA A O 1
ATOM 1920 N N . ASN A 1 244 ? -21.373 -9.844 25.467 1.00 79.75 244 ASN A N 1
ATOM 1921 C CA . ASN A 1 244 ? -22.560 -9.158 24.958 1.00 79.75 244 ASN A CA 1
ATOM 1922 C C . ASN A 1 244 ? -23.447 -10.034 24.046 1.00 79.75 244 ASN A C 1
ATOM 1924 O O . ASN A 1 244 ? -24.162 -9.509 23.191 1.00 79.75 244 ASN A O 1
ATOM 1928 N N . ASN A 1 245 ? -23.441 -11.365 24.210 1.00 77.56 245 ASN A N 1
ATOM 1929 C CA . ASN A 1 245 ? -24.180 -12.315 23.355 1.00 77.56 245 ASN A CA 1
ATOM 1930 C C . ASN A 1 245 ? -23.821 -12.196 21.859 1.00 77.56 245 ASN A C 1
ATOM 1932 O O . ASN A 1 245 ? -24.699 -12.190 20.995 1.00 77.56 245 ASN A O 1
ATOM 1936 N N . ASN A 1 246 ? -22.526 -12.081 21.560 1.00 69.38 246 ASN A N 1
ATOM 1937 C CA . ASN A 1 246 ? -21.963 -11.867 20.222 1.00 69.38 246 ASN A CA 1
ATOM 1938 C C . ASN A 1 246 ? -22.440 -10.574 19.540 1.00 69.38 246 ASN A C 1
ATOM 1940 O O . ASN A 1 246 ? -22.465 -10.489 18.313 1.00 69.38 246 ASN A O 1
ATOM 1944 N N . LYS A 1 247 ? -22.813 -9.556 20.323 1.00 61.81 247 LYS A N 1
ATOM 1945 C CA . LYS A 1 247 ? -23.091 -8.209 19.817 1.00 61.81 247 LYS A CA 1
ATOM 1946 C C . LYS A 1 247 ? -21.882 -7.312 20.051 1.00 61.81 247 LYS A C 1
ATOM 1948 O O . LYS A 1 247 ? -21.396 -7.196 21.173 1.00 61.81 247 LYS A O 1
ATOM 1953 N N . ILE A 1 248 ? -21.429 -6.646 18.995 1.00 56.97 248 ILE A N 1
ATOM 1954 C CA . ILE A 1 248 ? -20.440 -5.571 19.088 1.00 56.97 248 ILE A CA 1
ATOM 1955 C C . ILE A 1 248 ? -21.222 -4.263 19.258 1.00 56.97 248 ILE A C 1
ATOM 1957 O O . ILE A 1 248 ? -22.083 -3.956 18.438 1.00 56.97 248 ILE A O 1
ATOM 1961 N N . GLY A 1 249 ? -20.971 -3.536 20.351 1.00 56.12 249 GLY A N 1
ATOM 1962 C CA . GLY A 1 249 ? -21.766 -2.370 20.755 1.00 56.12 249 GLY A CA 1
ATOM 1963 C C . GLY A 1 249 ? -22.972 -2.753 21.620 1.00 56.12 249 GLY A C 1
ATOM 1964 O O . GLY A 1 249 ? -24.078 -2.982 21.133 1.00 56.12 249 GLY A O 1
ATOM 1965 N N . GLY A 1 250 ? -22.757 -2.830 22.933 1.00 40.06 250 GLY A N 1
ATOM 1966 C CA . GLY A 1 250 ? -23.822 -2.985 23.919 1.00 40.06 250 GLY A CA 1
ATOM 1967 C C . GLY A 1 250 ? -24.358 -1.625 24.365 1.00 40.06 250 GLY A C 1
ATOM 1968 O O . GLY A 1 250 ? -23.731 -0.966 25.181 1.00 40.06 250 GLY A O 1
ATOM 1969 N N . GLY A 1 251 ? -25.535 -1.243 23.865 1.00 41.59 251 GLY A N 1
ATOM 1970 C CA . GLY A 1 251 ? -26.448 -0.333 24.563 1.00 41.59 251 GLY A CA 1
ATOM 1971 C C . GLY A 1 251 ? -26.147 1.165 24.500 1.00 41.59 251 GLY A C 1
ATOM 1972 O O . GLY A 1 251 ? -25.883 1.773 25.527 1.00 41.59 251 GLY A O 1
ATOM 1973 N N . GLN A 1 252 ? -26.333 1.778 23.334 1.00 34.81 252 GLN A N 1
ATOM 1974 C CA . GLN A 1 252 ? -27.040 3.057 23.212 1.00 34.81 252 GLN A CA 1
ATOM 1975 C C . GLN A 1 252 ? -27.452 3.209 21.749 1.00 34.81 252 GLN A C 1
ATOM 1977 O O . GLN A 1 252 ? -26.610 3.188 20.855 1.00 34.81 252 GLN A O 1
ATOM 1982 N N . GLU A 1 253 ? -28.760 3.296 21.498 1.00 35.47 253 GLU A N 1
ATOM 1983 C CA . GLU A 1 253 ? -29.258 3.812 20.226 1.00 35.47 253 GLU A CA 1
ATOM 1984 C C . GLU A 1 253 ? -28.567 5.156 19.989 1.00 35.47 253 GLU A C 1
ATOM 1986 O O . GLU A 1 253 ? -28.564 6.008 20.882 1.00 35.47 253 GLU A O 1
ATOM 1991 N N . ALA A 1 254 ? -27.938 5.321 18.822 1.00 38.69 254 ALA A N 1
ATOM 1992 C CA . ALA A 1 254 ? -27.416 6.613 18.411 1.00 38.69 254 ALA A CA 1
ATOM 1993 C C . ALA A 1 254 ? -28.547 7.629 18.591 1.00 38.69 254 ALA A C 1
ATOM 1995 O O . ALA A 1 254 ? -29.621 7.467 18.004 1.00 38.69 254 ALA A O 1
ATOM 1996 N N . ALA A 1 255 ? -28.333 8.616 19.465 1.00 34.31 255 ALA A N 1
ATOM 1997 C CA . ALA A 1 255 ? -29.319 9.655 19.697 1.00 34.31 255 ALA A CA 1
ATOM 1998 C C . ALA A 1 255 ? -29.720 10.222 18.326 1.00 34.31 255 ALA A C 1
ATOM 2000 O O . ALA A 1 255 ? -28.827 10.517 17.522 1.00 34.31 255 ALA A O 1
ATOM 2001 N N . PRO A 1 256 ? -31.027 10.322 18.016 1.00 35.97 256 PRO A N 1
ATOM 2002 C CA . PRO A 1 256 ? -31.463 10.805 16.719 1.00 35.97 256 PRO A CA 1
ATOM 2003 C C . PRO A 1 256 ? -30.802 12.155 16.472 1.00 35.97 256 PRO A C 1
ATOM 2005 O O . PRO A 1 256 ? -30.842 13.028 17.343 1.00 35.97 256 PRO A O 1
ATOM 2008 N N . ALA A 1 257 ? -30.158 12.286 15.308 1.00 36.75 257 ALA A N 1
ATOM 2009 C CA . ALA A 1 257 ? -29.509 13.515 14.886 1.00 36.75 257 ALA A CA 1
ATOM 2010 C C . ALA A 1 257 ? -30.466 14.677 15.160 1.00 36.75 257 ALA A C 1
ATOM 2012 O O . ALA A 1 257 ? -31.597 14.689 14.663 1.00 36.75 257 ALA A O 1
ATOM 2013 N N . ALA A 1 258 ? -30.044 15.606 16.021 1.00 37.66 258 ALA A N 1
ATOM 2014 C CA . ALA A 1 258 ? -30.831 16.782 16.322 1.00 37.66 258 ALA A CA 1
ATOM 2015 C C . ALA A 1 258 ? -31.040 17.529 15.003 1.00 37.66 258 ALA A C 1
ATOM 2017 O O . ALA A 1 258 ? -30.113 18.124 14.460 1.00 37.66 258 ALA A O 1
ATOM 2018 N N . ASN A 1 259 ? -32.256 17.442 14.462 1.00 38.97 259 ASN A N 1
ATOM 2019 C CA . ASN A 1 259 ? -32.697 18.284 13.367 1.00 38.97 259 ASN A CA 1
ATOM 2020 C C . ASN A 1 259 ? -32.605 19.729 13.860 1.00 38.97 259 ASN A C 1
ATOM 2022 O O . ASN A 1 259 ? -33.523 20.227 14.517 1.00 38.97 259 ASN A O 1
ATOM 2026 N N . GLU A 1 260 ? -31.515 20.416 13.531 1.00 39.16 260 GLU A N 1
ATOM 2027 C CA . GLU A 1 260 ? -31.461 21.873 13.557 1.00 39.16 260 GLU A CA 1
ATOM 2028 C C . GLU A 1 260 ? -32.307 22.409 12.400 1.00 39.16 260 GLU A C 1
ATOM 2030 O O . GLU A 1 260 ? -31.829 22.977 11.427 1.00 39.16 260 GLU A O 1
ATOM 2035 N N . ASN A 1 261 ? -33.617 22.218 12.527 1.00 44.59 261 ASN A N 1
ATOM 2036 C CA . ASN A 1 261 ? -34.590 23.084 11.901 1.00 44.59 261 ASN A CA 1
ATOM 2037 C C . ASN A 1 261 ? -34.937 24.155 12.936 1.00 44.59 261 ASN A C 1
ATOM 2039 O O . ASN A 1 261 ? -35.842 23.993 13.756 1.00 44.59 261 ASN A O 1
ATOM 2043 N N . LYS A 1 262 ? -34.202 25.265 12.902 1.00 34.97 262 LYS A N 1
ATOM 2044 C CA . LYS A 1 262 ? -34.720 26.541 13.388 1.00 34.97 262 LYS A CA 1
ATOM 2045 C C . LYS A 1 262 ? -34.700 27.539 12.247 1.00 34.97 262 LYS A C 1
ATOM 2047 O O . LYS A 1 262 ? -33.749 28.280 12.044 1.00 34.97 262 LYS A O 1
ATOM 2052 N N . ALA A 1 263 ? -35.815 27.531 11.526 1.00 38.66 263 ALA A N 1
ATOM 2053 C CA . ALA A 1 263 ? -36.376 28.754 10.996 1.00 38.66 263 ALA A CA 1
ATOM 2054 C C . ALA A 1 263 ? -36.720 29.684 12.173 1.00 38.66 263 ALA A C 1
ATOM 2056 O O . ALA A 1 263 ? -37.495 29.297 13.051 1.00 38.66 263 ALA A O 1
ATOM 2057 N N . ALA A 1 264 ? -36.123 30.873 12.179 1.00 37.97 264 ALA A N 1
ATOM 2058 C CA . ALA A 1 264 ? -36.712 32.144 12.603 1.00 37.97 264 ALA A CA 1
ATOM 2059 C C . ALA A 1 264 ? -35.785 33.273 12.139 1.00 37.97 264 ALA A C 1
ATOM 2061 O O . ALA A 1 264 ? -34.603 33.250 12.545 1.00 37.97 264 ALA A O 1
#

Radius of gyration: 22.25 Å; chains: 1; bounding box: 66×60×60 Å

pLDDT: mean 88.67, std 14.08, range [34.31, 98.5]

Secondary structure (DSSP, 8-state):
-HHHHHHHHHHHHHHHSS-HHHHHHHHTHHHHHHHHHHHHHHHHHHHSTT-SSEEEETTEEEE-TTTTHHHHHHHHHHHHHHHHHHHHHHHHHHHH-TTS--HHHHHHHHHHHHHHHHHHHHHHHHHHHHHHHHHHHHHHHTTTS--HHHHHHHHHHHHHHHHHHHHHHT-----HHHHHHHHHHHHHHHHHTTSSPPPTT--HHHHHHHHHHHHHHHHHHHHHHHHHHHHHHHHHHHHHHHHTTT-SS-S-PPPP--------

Sequence (264 aa):
MDAYNEKKRSILIELDQNTPLKSIITNSGENGAKLEKMIRDFYEEVYGEGSTILKAAEDGLRVDHAQHLAIFKGVLPIHENIEGMVRGIIADAKKNNPNVDLSQVENVDLLEERMYRTVAYLTLSNQLIKLFSDYNQARREAKGEESAASKFIGNDINEVIGDLNMVRANSRITDTRFMGVQDKVFELVEFMTGRRDLPTGKGFGDVIRETQDSVGGLIREVEPAFRDAYVPLLNELIEQAKANNNKIGGGQEAAPAANENKAA

Foldseek 3Di:
DVVLVCVLVVLVCLCPDPDPLVVLLVVVPPLSVVLSVLSVVLSCQCPNPPHPAWDQDPVGIDGDPVCCLVVLVRPLVSVLSVLVSLVVVVVVCCVPVVVDDCPLVVLLSLLVLLLVLLVLLLVLLVVLVVLLVQLVVVCVVVVNDDDPSNVVSVVVNVSSVVSLVSSVVSDPDDDPLSVVLNVLSVVLNCCSVVVDPDPPPDDNVVSSVVSNCSSVVSNVVRVVSSCVSPVVVVVVQVVVCVVVVNDRDPDDDPDPPPPPPDDD